Protein AF-A0AAD9NI39-F1 (afdb_monomer)

Solvent-accessible surface area (backbone atoms only — not comparable to full-atom values): 11173 Å² total; per-residue (Å²): 107,59,65,62,53,45,34,46,47,38,61,72,35,70,64,54,29,50,62,47,71,71,41,84,92,53,63,82,59,42,68,64,48,97,88,42,86,58,26,54,48,48,22,37,53,35,49,63,72,30,44,66,58,53,54,50,51,43,65,80,36,50,95,79,44,58,66,70,49,56,58,39,64,70,53,47,67,62,44,51,54,51,38,59,42,42,48,60,54,45,52,44,48,59,50,47,70,35,97,81,46,46,72,71,56,35,53,49,45,54,58,54,56,71,70,34,72,74,48,65,83,38,70,65,53,70,68,70,70,53,73,82,76,78,69,71,81,68,52,74,69,57,48,50,54,50,50,56,51,45,41,75,74,38,64,73,51,49,59,58,50,53,55,47,53,55,68,73,41,100,59,65,75,77,82,75,51,88,76,83,77,69,83,72,88,78,131

Structure (mmCIF, N/CA/C/O backbone):
data_AF-A0AAD9NI39-F1
#
_entry.id   AF-A0AAD9NI39-F1
#
loop_
_atom_site.group_PDB
_atom_site.id
_atom_site.type_symbol
_atom_site.label_atom_id
_atom_site.label_alt_id
_atom_site.label_comp_id
_atom_site.label_asym_id
_atom_site.label_entity_id
_atom_site.label_seq_id
_atom_site.pdbx_PDB_ins_code
_atom_site.Cartn_x
_atom_site.Cartn_y
_atom_site.Cartn_z
_atom_site.occupancy
_atom_site.B_iso_or_equiv
_atom_site.auth_seq_id
_atom_site.auth_comp_id
_atom_site.auth_asym_id
_atom_site.auth_atom_id
_atom_site.pdbx_PDB_model_num
ATOM 1 N N . MET A 1 1 ? 0.300 11.009 8.164 1.00 62.12 1 MET A N 1
ATOM 2 C CA . MET A 1 1 ? -0.457 10.405 7.037 1.00 62.12 1 MET A CA 1
ATOM 3 C C . MET A 1 1 ? -1.624 9.668 7.662 1.00 62.12 1 MET A C 1
ATOM 5 O O . MET A 1 1 ? -1.394 8.836 8.531 1.00 62.12 1 MET A O 1
ATOM 9 N N . HIS A 1 2 ? -2.864 9.984 7.280 1.00 86.38 2 HIS A N 1
ATOM 10 C CA . HIS A 1 2 ? -4.053 9.514 8.007 1.00 86.38 2 HIS A CA 1
ATOM 11 C C . HIS A 1 2 ? -4.091 7.989 8.184 1.00 86.38 2 HIS A C 1
ATOM 13 O O . HIS A 1 2 ? -4.276 7.507 9.299 1.00 86.38 2 HIS A O 1
ATOM 19 N N . VAL A 1 3 ? -3.782 7.232 7.127 1.00 91.31 3 VAL A N 1
ATOM 20 C CA . VAL A 1 3 ? -3.754 5.761 7.175 1.00 91.31 3 VAL A CA 1
ATOM 21 C C . VAL A 1 3 ? -2.730 5.220 8.178 1.00 91.31 3 VAL A C 1
ATOM 23 O O . VAL A 1 3 ? -3.068 4.334 8.960 1.00 91.31 3 VAL A O 1
ATOM 26 N N . THR A 1 4 ? -1.499 5.749 8.218 1.00 92.38 4 THR A N 1
ATOM 27 C CA . THR A 1 4 ? -0.477 5.252 9.162 1.00 92.38 4 THR A CA 1
ATOM 28 C C . THR A 1 4 ? -0.877 5.478 10.615 1.00 92.38 4 THR A C 1
ATOM 30 O O . THR A 1 4 ? -0.542 4.673 11.477 1.00 92.38 4 THR A O 1
ATOM 33 N N . GLU A 1 5 ? -1.591 6.566 10.893 1.00 93.44 5 GLU A N 1
ATOM 34 C CA . GLU A 1 5 ? -2.031 6.905 12.247 1.00 93.44 5 GLU A CA 1
ATOM 35 C C . GLU A 1 5 ? -3.159 5.978 12.706 1.00 93.44 5 GLU A C 1
ATOM 37 O O . GLU A 1 5 ? -3.089 5.455 13.816 1.00 93.44 5 GLU A O 1
ATOM 42 N N . VAL A 1 6 ? -4.123 5.681 11.824 1.00 94.19 6 VAL A N 1
ATOM 43 C CA . VAL A 1 6 ? -5.158 4.666 12.084 1.00 94.19 6 VAL A CA 1
ATOM 44 C C . VAL A 1 6 ? -4.515 3.306 12.333 1.00 94.19 6 VAL A C 1
ATOM 46 O O . VAL A 1 6 ? -4.760 2.688 13.365 1.00 94.19 6 VAL A O 1
ATOM 49 N N . GLN A 1 7 ? -3.638 2.855 11.433 1.00 94.56 7 GLN A N 1
ATOM 50 C CA . GLN A 1 7 ? -2.937 1.579 11.595 1.00 94.56 7 GLN A CA 1
ATOM 51 C C . GLN A 1 7 ? -2.217 1.526 12.953 1.00 94.56 7 GLN A C 1
ATOM 53 O O . GLN A 1 7 ? -2.290 0.513 13.648 1.00 94.56 7 GLN A O 1
ATOM 58 N N . LYS A 1 8 ? -1.592 2.639 13.377 1.00 94.31 8 LYS A N 1
ATOM 59 C CA . LYS A 1 8 ? -0.811 2.741 14.625 1.00 94.31 8 LYS A CA 1
ATOM 60 C C . LYS A 1 8 ? -1.709 2.628 15.833 1.00 94.31 8 LYS A C 1
ATOM 62 O O . LYS A 1 8 ? -1.357 1.941 16.790 1.00 94.31 8 LYS A O 1
ATOM 67 N N . HIS A 1 9 ? -2.871 3.260 15.762 1.00 94.38 9 HIS A N 1
ATOM 68 C CA . HIS A 1 9 ? -3.881 3.169 16.794 1.00 94.38 9 HIS A CA 1
ATOM 69 C C . HIS A 1 9 ? -4.316 1.713 17.010 1.00 94.38 9 HIS A C 1
ATOM 71 O O . HIS A 1 9 ? -4.136 1.188 18.108 1.00 94.38 9 HIS A O 1
ATOM 77 N N . PHE A 1 10 ? -4.743 1.031 15.944 1.00 94.50 10 PHE A N 1
ATOM 78 C CA . PHE A 1 10 ? -5.217 -0.355 16.007 1.00 94.50 10 PHE A CA 1
ATOM 79 C C . PHE A 1 10 ? -4.126 -1.393 16.292 1.00 94.50 10 PHE A C 1
ATOM 81 O O . PHE A 1 10 ? -4.431 -2.470 16.790 1.00 94.50 10 PHE A O 1
ATOM 88 N N . CYS A 1 11 ? -2.851 -1.106 16.014 1.00 93.00 11 CYS A N 1
ATOM 89 C CA . CYS A 1 11 ? -1.777 -2.039 16.356 1.00 93.00 11 CYS A CA 1
ATOM 90 C C . CYS A 1 11 ? -1.268 -1.868 17.791 1.00 93.00 11 CYS A C 1
ATOM 92 O O . CYS A 1 11 ? -0.989 -2.869 18.449 1.00 93.00 11 CYS A O 1
ATOM 94 N N . ASN A 1 12 ? -1.107 -0.628 18.263 1.00 93.38 12 ASN A N 1
ATOM 95 C CA . ASN A 1 12 ? -0.343 -0.349 19.483 1.00 93.38 12 ASN A CA 1
ATOM 96 C C . ASN A 1 12 ? -1.210 -0.158 20.733 1.00 93.38 12 ASN A C 1
ATOM 98 O O . ASN A 1 12 ? -0.667 -0.170 21.833 1.00 93.38 12 ASN A O 1
ATOM 102 N N . HIS A 1 13 ? -2.525 0.026 20.590 1.00 93.00 13 HIS A N 1
ATOM 103 C CA . HIS A 1 13 ? -3.422 0.197 21.733 1.00 93.00 13 HIS A CA 1
ATOM 104 C C . HIS A 1 13 ? -4.131 -1.115 22.049 1.00 93.00 13 HIS A C 1
ATOM 106 O O . HIS A 1 13 ? -4.745 -1.713 21.168 1.00 93.00 13 HIS A O 1
ATOM 112 N N . HIS A 1 14 ? -4.074 -1.537 23.315 1.00 92.38 14 HIS A N 1
ATOM 113 C CA . HIS A 1 14 ? -4.606 -2.828 23.759 1.00 92.38 14 HIS A CA 1
ATOM 114 C C . HIS A 1 14 ? -6.078 -3.038 23.387 1.00 92.38 14 HIS A C 1
ATOM 116 O O . HIS A 1 14 ? -6.413 -4.089 22.852 1.00 92.38 14 HIS A O 1
ATOM 122 N N . LYS A 1 15 ? -6.929 -2.032 23.623 1.00 94.50 15 LYS A N 1
ATOM 123 C CA . LYS A 1 15 ? -8.369 -2.097 23.338 1.00 94.50 15 LYS A CA 1
ATOM 124 C C . LYS A 1 15 ? -8.663 -2.192 21.824 1.00 94.50 15 LYS A C 1
ATOM 126 O O . LYS A 1 15 ? -9.123 -3.251 21.407 1.00 94.50 15 LYS A O 1
ATOM 131 N N . PRO A 1 16 ? -8.297 -1.203 20.976 1.00 94.56 16 PRO A N 1
ATOM 132 C CA . PRO A 1 16 ? -8.446 -1.292 19.518 1.00 94.56 16 PRO A CA 1
ATOM 133 C C . PRO A 1 16 ? -7.862 -2.553 18.880 1.00 94.56 16 PRO A C 1
ATOM 135 O O . PRO A 1 16 ? -8.459 -3.113 17.962 1.00 94.56 16 PRO A O 1
ATOM 138 N N . ASN A 1 17 ? -6.698 -3.004 19.354 1.00 95.56 17 ASN A N 1
ATOM 139 C CA . ASN A 1 17 ? -6.080 -4.235 18.873 1.00 95.56 17 ASN A CA 1
ATOM 140 C C . ASN A 1 17 ? -6.942 -5.459 19.217 1.00 95.56 17 ASN A C 1
ATOM 142 O O . ASN A 1 17 ? -7.219 -6.270 18.334 1.00 95.56 17 ASN A O 1
ATOM 146 N N . GLY A 1 18 ? -7.411 -5.543 20.467 1.00 95.38 18 GLY A N 1
ATOM 147 C CA . GLY A 1 18 ? -8.324 -6.584 20.937 1.00 95.38 18 GLY A CA 1
ATOM 148 C C . GLY A 1 18 ? -9.601 -6.646 20.101 1.00 95.38 18 GLY A C 1
ATOM 149 O O . GLY A 1 18 ? -9.860 -7.670 19.474 1.00 95.38 18 GLY A O 1
ATOM 150 N N . TRP A 1 19 ? -10.318 -5.527 19.976 1.00 96.19 19 TRP A N 1
ATOM 151 C CA . TRP A 1 19 ? -11.562 -5.441 19.197 1.00 96.19 19 TRP A CA 1
ATOM 152 C C . TRP A 1 19 ? -11.380 -5.871 17.736 1.00 96.19 19 TRP A C 1
ATOM 154 O O . TRP A 1 19 ? -12.198 -6.593 17.166 1.00 96.19 19 TRP A O 1
ATOM 164 N N . LEU A 1 20 ? -10.265 -5.479 17.112 1.00 96.06 20 LEU A N 1
ATOM 165 C CA . LEU A 1 20 ? -9.962 -5.893 15.745 1.00 96.06 20 LEU A CA 1
ATOM 166 C C . LEU A 1 20 ? -9.629 -7.385 15.648 1.00 96.06 20 LEU A C 1
ATOM 168 O O . LEU A 1 20 ? -9.997 -8.025 14.663 1.00 96.06 20 LEU A O 1
ATOM 172 N N . SER A 1 21 ? -8.939 -7.946 16.640 1.00 94.31 21 SER A N 1
ATOM 173 C CA . SER A 1 21 ? -8.587 -9.371 16.665 1.00 94.31 21 SER A CA 1
ATOM 174 C C . SER A 1 21 ? -9.803 -10.291 16.818 1.00 94.31 21 SER A C 1
ATOM 176 O O . SER A 1 21 ? -9.766 -11.432 16.363 1.00 94.31 21 SER A O 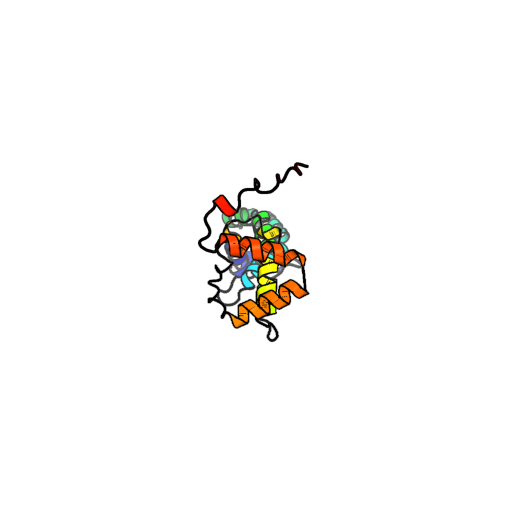1
ATOM 178 N N . GLU A 1 22 ? -10.893 -9.780 17.395 1.00 95.00 22 GLU A N 1
ATOM 179 C CA . GLU A 1 22 ? -12.173 -10.483 17.531 1.00 95.00 22 GLU A CA 1
ATOM 180 C C . GLU A 1 22 ? -12.983 -10.494 16.222 1.00 95.00 22 GLU A C 1
ATOM 182 O O . GLU A 1 22 ? -13.805 -11.386 15.991 1.00 95.00 22 GLU A O 1
ATOM 187 N N . CYS A 1 23 ? -12.724 -9.543 15.318 1.00 93.06 23 CYS A N 1
ATOM 188 C CA . CYS A 1 23 ? -13.355 -9.501 14.005 1.00 93.06 23 CYS A CA 1
ATOM 189 C C . CYS A 1 23 ? -12.844 -10.642 13.110 1.00 93.06 23 CYS A C 1
ATOM 191 O O . CYS A 1 23 ? -11.665 -10.701 12.753 1.00 93.06 23 CYS A O 1
ATOM 193 N N . LYS A 1 24 ? -13.748 -11.524 12.668 1.00 90.88 24 LYS A N 1
ATOM 194 C CA . LYS A 1 24 ? -13.421 -12.573 11.688 1.00 90.88 24 LYS A CA 1
ATOM 195 C C . LYS A 1 24 ? -12.919 -11.951 10.384 1.00 90.88 24 LYS A C 1
ATOM 197 O O . LYS A 1 24 ? -13.471 -10.960 9.923 1.00 90.88 24 LYS A O 1
ATOM 202 N N . GLU A 1 25 ? -11.899 -12.571 9.790 1.00 92.56 25 GLU A N 1
ATOM 203 C CA . GLU A 1 25 ? -11.241 -12.147 8.538 1.00 92.56 25 GLU A CA 1
ATOM 204 C C . GLU A 1 25 ? -10.441 -10.835 8.601 1.00 92.56 25 GLU A C 1
ATOM 206 O O . GLU A 1 25 ? -9.824 -10.448 7.595 1.00 92.56 25 GLU A O 1
ATOM 211 N N . SER A 1 26 ? -10.366 -10.198 9.776 1.00 93.94 26 SER A N 1
ATOM 212 C CA . SER A 1 26 ? -9.486 -9.055 9.979 1.00 93.94 26 SER A CA 1
ATOM 213 C C . SER A 1 26 ? -8.026 -9.460 9.767 1.00 93.94 26 SER A C 1
ATOM 215 O O . SER A 1 26 ? -7.613 -10.611 9.947 1.00 93.94 26 SER A O 1
ATOM 217 N N . VAL A 1 27 ? -7.218 -8.502 9.324 1.00 95.31 27 VAL A N 1
ATOM 218 C CA . VAL A 1 27 ? -5.774 -8.688 9.178 1.00 95.31 27 VAL A CA 1
ATOM 219 C C . VAL A 1 27 ? -5.031 -7.792 10.141 1.00 95.31 27 VAL A C 1
ATOM 221 O O . VAL A 1 27 ? -5.444 -6.669 10.414 1.00 95.31 27 VAL A O 1
ATOM 224 N N . LYS A 1 28 ? -3.882 -8.260 10.630 1.00 93.81 28 LYS A N 1
ATOM 225 C CA . LYS A 1 28 ? -3.040 -7.437 11.494 1.00 93.81 28 LYS A CA 1
ATOM 226 C C . LYS A 1 28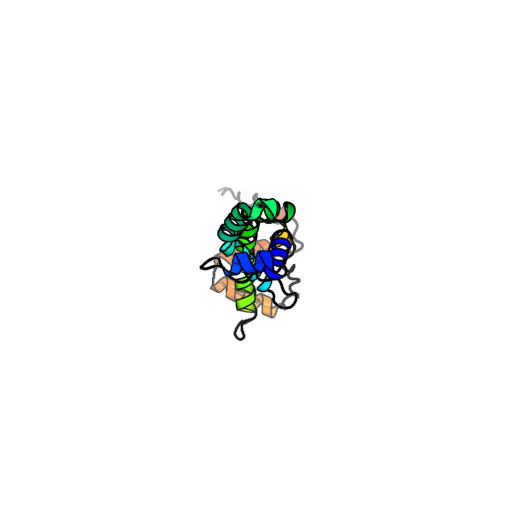 ? -2.601 -6.166 10.745 1.00 93.81 28 LYS A C 1
ATOM 228 O O . LYS A 1 28 ? -1.963 -6.309 9.693 1.00 93.81 28 LYS A O 1
ATOM 233 N N . PRO A 1 29 ? -2.877 -4.966 11.293 1.00 95.25 29 PRO A N 1
ATOM 234 C CA . PRO A 1 29 ? -2.410 -3.697 10.751 1.00 95.25 29 PRO A CA 1
ATOM 235 C C . PRO A 1 29 ? -0.908 -3.713 10.431 1.00 95.25 29 PRO A C 1
ATOM 237 O O . PRO A 1 29 ? -0.113 -4.248 11.208 1.00 95.25 29 PRO A O 1
ATOM 240 N N . GLN A 1 30 ? -0.517 -3.154 9.285 1.00 93.75 30 GLN A N 1
ATOM 241 C CA . GLN A 1 30 ? 0.875 -3.089 8.834 1.00 93.75 30 GLN A CA 1
ATOM 242 C C . GLN A 1 30 ? 1.356 -1.646 8.744 1.00 93.75 30 GLN A C 1
ATOM 244 O O . GLN A 1 30 ? 0.622 -0.752 8.329 1.00 93.75 30 GLN A O 1
ATOM 249 N N . PHE A 1 31 ? 2.631 -1.442 9.070 1.00 87.31 31 PHE A N 1
ATOM 250 C CA . PHE A 1 31 ? 3.290 -0.147 8.958 1.00 87.31 31 PHE A CA 1
ATOM 251 C C . PHE A 1 31 ? 4.270 -0.125 7.807 1.00 87.31 31 PHE A C 1
ATOM 253 O O . PHE A 1 31 ? 4.911 -1.142 7.515 1.00 87.31 31 PHE A O 1
ATOM 260 N N . PRO A 1 32 ? 4.442 1.044 7.182 1.00 88.56 32 PRO A N 1
ATOM 261 C CA . PRO A 1 32 ? 5.568 1.221 6.304 1.00 88.56 32 PRO A CA 1
ATOM 262 C C . PRO A 1 32 ? 6.887 1.091 7.073 1.00 88.56 32 PRO A C 1
ATOM 264 O O . PRO A 1 32 ? 7.006 1.518 8.219 1.00 88.56 32 PRO A O 1
ATOM 267 N N . ASN A 1 33 ? 7.868 0.489 6.412 1.00 85.69 33 ASN A N 1
ATOM 268 C CA . ASN A 1 33 ? 9.246 0.364 6.844 1.00 85.69 33 ASN A CA 1
ATOM 269 C C . ASN A 1 33 ? 10.122 1.026 5.777 1.00 85.69 33 ASN A C 1
ATOM 271 O O . ASN A 1 33 ? 9.990 0.721 4.592 1.00 85.69 33 ASN A O 1
ATOM 275 N N . ASP A 1 34 ? 11.042 1.883 6.206 1.00 80.12 34 ASP A N 1
ATOM 276 C CA . ASP A 1 34 ? 11.908 2.671 5.323 1.00 80.12 34 ASP A CA 1
ATOM 277 C C . ASP A 1 34 ? 12.773 1.811 4.391 1.00 80.12 34 ASP A C 1
ATOM 279 O O . ASP A 1 34 ? 13.107 2.218 3.282 1.00 80.12 34 ASP A O 1
ATOM 283 N N . THR A 1 35 ? 13.109 0.589 4.807 1.00 78.31 35 THR A N 1
ATOM 284 C CA . THR A 1 35 ? 13.995 -0.310 4.049 1.00 78.31 35 THR A CA 1
ATOM 285 C C . THR A 1 35 ? 13.274 -1.157 3.001 1.00 78.31 35 THR A C 1
ATOM 287 O O . THR A 1 35 ? 13.916 -1.727 2.118 1.00 78.31 35 THR A O 1
ATOM 290 N N . ARG A 1 36 ? 11.941 -1.267 3.069 1.00 82.31 36 ARG A N 1
ATOM 291 C CA . ARG A 1 36 ? 11.165 -2.191 2.232 1.00 82.31 36 ARG A CA 1
ATOM 292 C C . ARG A 1 36 ? 10.144 -1.431 1.403 1.00 82.31 36 ARG A C 1
ATOM 294 O O . ARG A 1 36 ? 9.030 -1.206 1.848 1.00 82.31 36 ARG A O 1
ATOM 301 N N . TRP A 1 37 ? 10.464 -1.147 0.146 1.00 81.12 37 TRP A N 1
ATOM 302 C CA . TRP A 1 37 ? 9.624 -0.326 -0.740 1.00 81.12 37 TRP A CA 1
ATOM 303 C C . TRP A 1 37 ? 8.146 -0.775 -0.836 1.00 81.12 37 TRP A C 1
ATOM 305 O O . TRP A 1 37 ? 7.252 0.059 -0.968 1.00 81.12 37 TRP A O 1
ATOM 315 N N . LYS A 1 38 ? 7.850 -2.079 -0.708 1.00 86.94 38 LYS A N 1
ATOM 316 C CA . LYS A 1 38 ? 6.477 -2.620 -0.780 1.00 86.94 38 LYS A CA 1
ATOM 317 C C . LYS A 1 38 ? 5.643 -2.375 0.481 1.00 86.94 38 LYS A C 1
ATOM 319 O O . LYS A 1 38 ? 4.425 -2.502 0.438 1.00 86.94 38 LYS A O 1
ATOM 324 N N . SER A 1 39 ? 6.266 -2.006 1.601 1.00 91.12 39 SER A N 1
ATOM 325 C CA . SER A 1 39 ? 5.571 -1.861 2.885 1.00 91.12 39 SER A CA 1
ATOM 326 C C . SER A 1 39 ? 4.513 -0.759 2.878 1.00 91.12 39 SER A C 1
ATOM 328 O O . SER A 1 39 ? 3.528 -0.866 3.601 1.00 91.12 39 SER A O 1
ATOM 330 N N . GLN A 1 40 ? 4.697 0.286 2.062 1.00 91.44 40 GLN A N 1
ATOM 331 C CA . GLN A 1 40 ? 3.701 1.349 1.894 1.00 91.44 40 GLN A CA 1
ATOM 332 C C . GLN A 1 40 ? 2.409 0.796 1.286 1.00 91.44 40 GLN A C 1
ATOM 334 O O . GLN A 1 40 ? 1.319 1.043 1.798 1.00 91.44 40 GLN A O 1
ATOM 339 N N . LEU A 1 41 ? 2.537 -0.025 0.239 1.00 92.88 41 LEU A N 1
ATOM 340 C CA . LEU A 1 41 ? 1.397 -0.686 -0.385 1.00 92.88 41 LEU A CA 1
ATOM 341 C C . LEU A 1 41 ? 0.750 -1.693 0.574 1.00 92.88 41 LEU A C 1
ATOM 343 O O . LEU A 1 41 ? -0.465 -1.687 0.721 1.00 92.88 41 LEU A O 1
ATOM 347 N N . THR A 1 42 ? 1.545 -2.483 1.301 1.00 94.12 42 THR A N 1
ATOM 348 C CA . THR A 1 42 ? 1.021 -3.409 2.317 1.00 94.12 42 THR A CA 1
ATOM 349 C C . THR A 1 42 ? 0.231 -2.682 3.418 1.00 94.12 42 THR A C 1
ATOM 351 O O . THR A 1 42 ? -0.836 -3.144 3.821 1.00 94.12 42 THR A O 1
ATOM 354 N N . CYS A 1 43 ? 0.719 -1.534 3.900 1.00 94.88 43 CYS A N 1
ATOM 355 C CA . CYS A 1 43 ? 0.014 -0.687 4.870 1.00 94.88 43 CYS A CA 1
ATOM 356 C C . CYS A 1 43 ? -1.368 -0.265 4.340 1.00 94.88 43 CYS A C 1
ATOM 358 O O . CYS A 1 43 ? -2.380 -0.447 5.017 1.00 94.88 43 CYS A O 1
ATOM 360 N N . LEU A 1 44 ? -1.431 0.213 3.093 1.00 95.00 44 LEU A N 1
ATOM 361 C CA . LEU A 1 44 ? -2.691 0.601 2.457 1.00 95.00 44 LEU A CA 1
ATOM 362 C C . LEU A 1 44 ? -3.623 -0.591 2.225 1.00 95.00 44 LEU A C 1
ATOM 364 O O . LEU A 1 44 ? -4.804 -0.499 2.542 1.00 95.00 44 LEU A O 1
ATOM 368 N N . ASP A 1 45 ? -3.117 -1.717 1.721 1.00 95.25 45 ASP A N 1
ATOM 369 C CA . ASP A 1 45 ? -3.938 -2.901 1.449 1.00 95.25 45 ASP A CA 1
ATOM 370 C C . ASP A 1 45 ? -4.554 -3.464 2.742 1.00 95.25 45 ASP A C 1
ATOM 372 O O . ASP A 1 45 ? -5.737 -3.808 2.764 1.00 95.25 45 ASP A O 1
ATOM 376 N N . THR A 1 46 ? -3.800 -3.500 3.848 1.00 96.00 46 THR A N 1
ATOM 377 C CA . THR A 1 46 ? -4.353 -3.916 5.151 1.00 96.00 46 THR A CA 1
ATOM 378 C C . THR A 1 46 ? -5.350 -2.910 5.720 1.00 96.00 46 THR A C 1
ATOM 380 O O . THR A 1 46 ? -6.356 -3.316 6.298 1.00 96.00 46 THR A O 1
ATOM 383 N N . PHE A 1 47 ? -5.143 -1.605 5.514 1.00 96.00 47 PHE A N 1
ATOM 384 C CA . PHE A 1 47 ? -6.138 -0.582 5.849 1.00 96.00 47 PHE A CA 1
ATOM 385 C C . PHE A 1 47 ? -7.437 -0.768 5.069 1.00 96.00 47 PHE A C 1
ATOM 387 O O . PHE A 1 47 ? -8.512 -0.781 5.664 1.00 96.00 47 PHE A O 1
ATOM 394 N N . ILE A 1 48 ? -7.333 -0.956 3.753 1.00 95.56 48 ILE A N 1
ATOM 395 C CA . ILE A 1 48 ? -8.485 -1.140 2.872 1.00 95.56 48 ILE A CA 1
ATOM 396 C C . ILE A 1 48 ? -9.256 -2.398 3.271 1.00 95.56 48 ILE A C 1
ATOM 398 O O . ILE A 1 48 ? -10.479 -2.350 3.387 1.00 95.56 48 ILE A O 1
ATOM 402 N N . LYS A 1 49 ? -8.545 -3.501 3.534 1.00 95.88 49 LYS A N 1
ATOM 403 C CA . LYS A 1 49 ? -9.152 -4.768 3.950 1.00 95.88 49 LYS A CA 1
ATOM 404 C C . LYS A 1 49 ? -9.888 -4.652 5.288 1.00 95.88 49 LYS A C 1
ATOM 406 O O . LYS A 1 49 ? -10.990 -5.169 5.416 1.00 95.88 49 LYS A O 1
ATOM 411 N N . ASN A 1 50 ? -9.319 -3.936 6.256 1.00 96.50 50 ASN A N 1
ATOM 412 C CA . ASN A 1 50 ? -9.921 -3.781 7.582 1.00 96.50 50 ASN A CA 1
ATOM 413 C C . ASN A 1 50 ? -10.998 -2.692 7.672 1.00 96.50 50 ASN A C 1
ATOM 415 O O . ASN A 1 50 ? -11.616 -2.557 8.726 1.00 96.50 50 ASN A O 1
ATOM 419 N N . ARG A 1 51 ? -11.248 -1.909 6.613 1.00 94.31 51 ARG A N 1
ATOM 420 C CA . ARG A 1 51 ? -12.126 -0.727 6.667 1.00 94.31 51 ARG A CA 1
ATOM 421 C C . ARG A 1 51 ? -13.496 -1.014 7.276 1.00 94.31 51 ARG A C 1
ATOM 423 O O . ARG A 1 51 ? -13.973 -0.229 8.089 1.00 94.31 51 ARG A O 1
ATOM 430 N N . THR A 1 52 ? -14.141 -2.110 6.887 1.00 94.75 52 THR A N 1
ATOM 431 C CA . THR A 1 52 ? -15.472 -2.455 7.410 1.00 94.75 52 THR A CA 1
ATOM 432 C C . THR A 1 52 ? -15.417 -2.765 8.904 1.00 94.75 52 THR A C 1
ATOM 434 O O . THR A 1 52 ? -16.251 -2.262 9.647 1.00 94.75 52 THR A O 1
ATOM 437 N N . HIS A 1 53 ? -14.395 -3.494 9.358 1.00 96.50 53 HIS A N 1
ATOM 438 C CA . HIS A 1 53 ? -14.190 -3.777 10.779 1.00 96.50 53 HIS A CA 1
ATOM 439 C C . HIS A 1 53 ? -13.906 -2.505 11.574 1.00 96.50 53 HIS A C 1
ATOM 441 O O . HIS A 1 53 ? -14.496 -2.305 12.626 1.00 96.50 53 HIS A O 1
ATOM 447 N N . TYR A 1 54 ? -13.077 -1.600 11.048 1.00 95.75 54 TYR A N 1
ATOM 448 C CA . TYR A 1 54 ? -12.828 -0.313 11.694 1.00 95.75 54 TYR A CA 1
ATOM 449 C C . TYR A 1 54 ? -14.115 0.490 11.896 1.00 95.75 54 TYR A C 1
ATOM 451 O O . TYR A 1 54 ? -14.299 1.056 12.964 1.00 95.75 54 TYR A O 1
ATOM 459 N N . MET A 1 55 ? -15.016 0.510 10.911 1.00 94.56 55 MET A N 1
ATOM 460 C CA . MET A 1 55 ? -16.296 1.215 11.046 1.00 94.56 55 MET A CA 1
ATOM 461 C C . MET A 1 55 ? -17.217 0.582 12.088 1.00 94.56 55 MET A C 1
ATOM 463 O O . MET A 1 55 ? -17.829 1.316 12.854 1.00 94.56 55 MET A O 1
ATOM 467 N N . ILE A 1 56 ? -17.283 -0.752 12.138 1.00 95.00 56 ILE A N 1
ATOM 468 C CA . ILE A 1 56 ? -18.062 -1.476 13.154 1.00 95.00 56 ILE A CA 1
ATOM 469 C C . ILE A 1 56 ? -17.516 -1.166 14.550 1.00 95.00 56 ILE A C 1
ATOM 471 O O . ILE A 1 56 ? -18.266 -0.758 15.421 1.00 95.00 56 ILE A O 1
ATOM 475 N N . ILE A 1 57 ? -16.196 -1.245 14.739 1.00 95.38 57 ILE A N 1
ATOM 476 C CA . ILE A 1 57 ? -15.556 -0.966 16.033 1.00 95.38 57 ILE A CA 1
ATOM 477 C C . ILE A 1 57 ? -15.787 0.486 16.472 1.00 95.38 57 ILE A C 1
ATOM 479 O O . ILE A 1 57 ? -16.023 0.739 17.648 1.00 95.38 57 ILE A O 1
ATOM 483 N N . VAL A 1 58 ? -15.719 1.449 15.546 1.00 94.69 58 VAL A N 1
ATOM 484 C CA . VAL A 1 58 ? -16.029 2.858 15.846 1.00 94.69 58 VAL A CA 1
ATOM 485 C C . VAL A 1 58 ? -17.480 3.019 16.300 1.00 94.69 58 VAL A C 1
ATOM 487 O O . VAL A 1 58 ? -17.735 3.826 17.184 1.00 94.69 58 VAL A O 1
ATOM 490 N N . GLN A 1 59 ? -18.410 2.268 15.710 1.00 94.00 59 GLN A N 1
ATOM 491 C CA . GLN A 1 59 ? -19.827 2.314 16.062 1.00 94.00 59 GLN A CA 1
ATOM 492 C C . GLN A 1 59 ? -20.116 1.629 17.407 1.00 94.00 59 GLN A C 1
ATOM 494 O O . GLN A 1 59 ? -20.842 2.183 18.225 1.00 94.00 59 GLN A O 1
ATOM 499 N N . ASP A 1 60 ? -19.538 0.453 17.651 1.00 95.25 60 ASP A N 1
ATOM 500 C CA . ASP A 1 60 ? -19.784 -0.344 18.860 1.00 95.25 60 ASP A CA 1
ATOM 501 C C . ASP A 1 60 ? -19.096 0.241 20.107 1.00 95.25 60 ASP A C 1
ATOM 503 O O . ASP A 1 60 ? -19.522 -0.009 21.234 1.00 95.25 60 ASP A O 1
ATOM 507 N N . HIS A 1 61 ? -18.035 1.031 19.912 1.00 93.69 61 HIS A N 1
ATOM 508 C CA . HIS A 1 61 ? -17.223 1.620 20.979 1.00 93.69 61 HIS A CA 1
ATOM 509 C C . HIS A 1 61 ? -17.084 3.144 20.843 1.00 93.69 61 HIS A C 1
ATOM 511 O O . HIS A 1 61 ? -16.022 3.690 21.148 1.00 93.69 61 HIS A O 1
ATOM 517 N N . GLU A 1 62 ? -18.131 3.835 20.379 1.00 90.75 62 GLU A N 1
ATOM 518 C CA . GLU A 1 62 ? -18.112 5.280 20.090 1.00 90.75 62 GLU A CA 1
ATOM 519 C C . GLU A 1 62 ? -17.585 6.122 21.269 1.00 90.75 62 GLU A C 1
ATOM 521 O O . GLU A 1 62 ? -16.739 6.992 21.067 1.00 90.75 62 GLU A O 1
ATOM 526 N N . ASP A 1 63 ? -17.995 5.798 22.501 1.00 90.50 63 ASP A N 1
ATOM 527 C CA . ASP A 1 63 ? -17.596 6.515 23.724 1.00 90.50 63 ASP A CA 1
ATOM 528 C C . ASP A 1 63 ? -16.110 6.345 24.093 1.00 90.50 63 ASP A C 1
ATOM 530 O O . ASP A 1 63 ? -15.519 7.195 24.762 1.00 90.50 63 ASP A O 1
ATOM 534 N N . GLU A 1 64 ? -15.492 5.232 23.687 1.00 91.94 64 GLU A N 1
ATOM 535 C CA . GLU A 1 64 ? -14.092 4.908 23.994 1.00 91.94 64 GLU A CA 1
ATOM 536 C C . GLU A 1 64 ? -13.141 5.201 22.825 1.00 91.94 64 GLU A C 1
ATOM 538 O O . GLU A 1 64 ? -11.915 5.183 22.992 1.00 91.94 64 GLU A O 1
ATOM 543 N N . MET A 1 65 ? -13.690 5.440 21.635 1.00 91.56 65 MET A N 1
ATOM 544 C CA . MET A 1 65 ? -12.938 5.637 20.406 1.00 91.56 65 MET A CA 1
ATOM 545 C C . MET A 1 65 ? -12.409 7.070 20.286 1.00 91.56 65 MET A C 1
ATOM 547 O O . MET A 1 65 ? -13.098 8.053 20.548 1.00 91.56 65 MET A O 1
ATOM 551 N N . ASP A 1 66 ? -11.177 7.215 19.796 1.00 92.62 66 ASP A N 1
ATOM 552 C CA . ASP A 1 66 ? -10.624 8.532 19.480 1.00 92.62 66 ASP A CA 1
ATOM 553 C C . ASP A 1 66 ? -11.349 9.127 18.257 1.00 92.62 66 ASP A C 1
ATOM 555 O O . ASP A 1 66 ? -11.203 8.647 17.127 1.00 92.62 66 ASP A O 1
ATOM 559 N N . ALA A 1 67 ? -12.096 10.216 18.469 1.00 91.94 67 ALA A N 1
ATOM 560 C CA . ALA A 1 67 ? -12.854 10.917 17.430 1.00 91.94 67 ALA A CA 1
ATOM 561 C C . 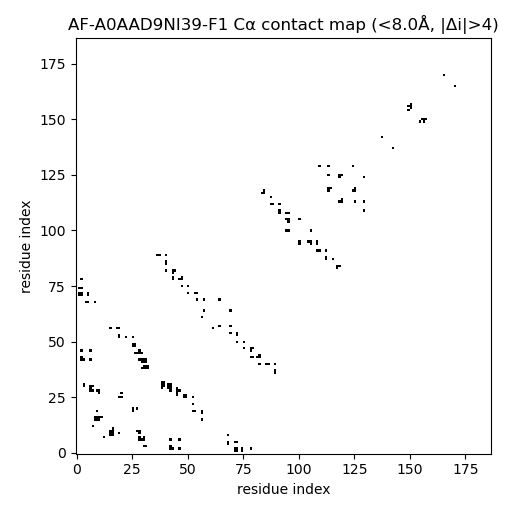ALA A 1 67 ? -11.991 11.358 16.228 1.00 91.94 67 ALA A C 1
ATOM 563 O O . ALA A 1 67 ? -12.455 11.389 15.084 1.00 91.94 67 ALA A O 1
ATOM 564 N N . ASN A 1 68 ? -10.712 11.673 16.450 1.00 93.69 68 ASN A N 1
ATOM 565 C CA . ASN A 1 68 ? -9.776 12.016 15.383 1.00 93.69 68 ASN A CA 1
ATOM 566 C C . ASN A 1 68 ? -9.388 10.782 14.555 1.00 93.69 68 ASN A C 1
ATOM 568 O O . ASN A 1 68 ? -9.261 10.876 13.332 1.00 93.69 68 ASN A O 1
ATOM 572 N N . ILE A 1 69 ? -9.222 9.619 15.193 1.00 93.69 69 ILE A N 1
ATOM 573 C CA . ILE A 1 69 ? -8.998 8.346 14.492 1.00 93.69 69 ILE A CA 1
ATOM 574 C C . ILE A 1 69 ? -10.255 7.945 13.718 1.00 93.69 69 ILE A C 1
ATOM 576 O O . ILE A 1 69 ? -10.145 7.648 12.528 1.00 93.69 69 ILE A O 1
ATOM 580 N N . ALA A 1 70 ? -11.438 8.041 14.332 1.00 92.94 70 ALA A N 1
ATOM 581 C CA . ALA A 1 70 ? -12.730 7.799 13.686 1.00 92.94 70 ALA A CA 1
ATOM 582 C C . ALA A 1 70 ? -12.885 8.615 12.392 1.00 92.94 70 ALA A C 1
ATOM 584 O O . ALA A 1 70 ? -13.183 8.071 11.325 1.00 92.94 70 ALA A O 1
ATOM 585 N N . LYS A 1 71 ? -12.567 9.915 12.451 1.00 93.38 71 LYS A N 1
ATOM 586 C CA . LYS A 1 71 ? -12.574 10.803 11.283 1.00 93.38 71 LYS A CA 1
ATOM 587 C C . LYS A 1 71 ? -11.586 10.364 10.199 1.00 93.38 71 LYS A C 1
ATOM 589 O O . LYS A 1 71 ? -11.912 10.420 9.017 1.00 93.38 71 LYS A O 1
ATOM 594 N N . LYS A 1 72 ? -10.387 9.911 10.573 1.00 93.75 72 LYS A N 1
ATOM 595 C CA . LYS A 1 72 ? -9.346 9.473 9.624 1.00 93.75 72 LYS A CA 1
ATOM 596 C C . LYS A 1 72 ? -9.674 8.154 8.927 1.00 93.75 72 LYS A C 1
ATOM 598 O O . LYS A 1 72 ? -9.238 7.961 7.797 1.00 93.75 72 LYS A O 1
ATOM 603 N N . ILE A 1 73 ? -10.457 7.266 9.543 1.00 92.75 73 ILE A N 1
ATOM 604 C CA . ILE A 1 73 ? -10.903 6.016 8.896 1.00 92.75 73 ILE A CA 1
ATOM 605 C C . ILE A 1 73 ? -11.805 6.325 7.684 1.00 92.75 73 ILE A C 1
ATOM 607 O O . ILE A 1 73 ? -11.804 5.574 6.708 1.00 92.75 73 ILE A O 1
ATOM 611 N N . GLN A 1 74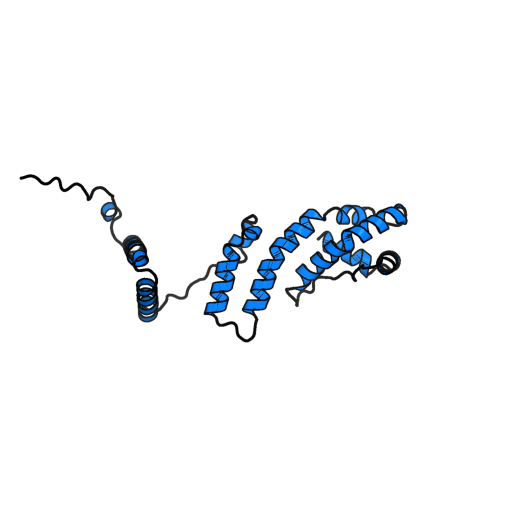 ? -12.520 7.458 7.694 1.00 90.06 74 GLN A N 1
ATOM 612 C CA . GLN A 1 74 ? -13.353 7.899 6.567 1.00 90.06 74 GLN A CA 1
ATOM 613 C C . GLN A 1 74 ? -12.539 8.255 5.311 1.00 90.06 74 GLN A C 1
ATOM 615 O O . GLN A 1 74 ? -13.102 8.322 4.219 1.00 90.06 74 GLN A O 1
ATOM 620 N N . ASP A 1 75 ? -11.216 8.419 5.425 1.00 87.56 75 ASP A N 1
ATOM 621 C CA . ASP A 1 75 ? -10.298 8.736 4.323 1.00 87.56 75 ASP A CA 1
ATOM 622 C C . ASP A 1 75 ? -10.004 7.525 3.405 1.00 87.56 75 ASP A C 1
ATOM 624 O O . ASP A 1 75 ? -8.877 7.244 2.990 1.00 87.56 75 ASP A O 1
ATOM 628 N N . PHE A 1 76 ? -11.040 6.738 3.117 1.00 90.38 76 PHE A N 1
ATOM 629 C CA . PHE A 1 76 ? -10.940 5.461 2.422 1.00 90.38 76 PHE A CA 1
ATOM 630 C C . PHE A 1 76 ? -10.672 5.621 0.928 1.00 90.38 76 PHE A C 1
ATOM 632 O O . PHE A 1 76 ? -9.853 4.892 0.367 1.00 90.38 76 PHE A O 1
ATOM 639 N N . LYS A 1 77 ? -11.333 6.586 0.281 1.00 90.31 77 LYS A N 1
ATOM 640 C CA . LYS A 1 77 ? -11.200 6.799 -1.163 1.00 90.31 77 LYS A CA 1
ATOM 641 C C . LYS A 1 77 ? -9.766 7.181 -1.539 1.00 90.31 77 LYS A C 1
ATOM 643 O O . LYS A 1 77 ? -9.188 6.557 -2.423 1.00 90.31 77 LYS A O 1
ATOM 648 N N . ASN A 1 78 ? -9.153 8.093 -0.786 1.00 90.00 78 ASN A N 1
ATOM 649 C CA . ASN A 1 78 ? -7.756 8.472 -0.997 1.00 90.00 78 ASN A CA 1
ATOM 650 C C . ASN A 1 78 ? -6.798 7.297 -0.748 1.00 90.00 78 ASN A C 1
ATOM 652 O O . ASN A 1 78 ? -5.835 7.126 -1.493 1.00 90.00 78 ASN A O 1
ATOM 656 N N . ALA A 1 79 ? -7.068 6.446 0.251 1.00 91.69 79 ALA A N 1
ATOM 657 C CA . ALA A 1 79 ? -6.278 5.236 0.476 1.00 91.69 79 ALA A CA 1
ATOM 658 C C . ALA A 1 79 ? -6.379 4.248 -0.703 1.00 91.69 79 ALA A C 1
ATOM 660 O O . ALA A 1 79 ? -5.363 3.692 -1.123 1.00 91.69 79 ALA A O 1
ATOM 661 N N . GLN A 1 80 ? -7.579 4.052 -1.262 1.00 92.94 80 GLN A N 1
ATOM 662 C CA . GLN A 1 80 ? -7.789 3.217 -2.448 1.00 92.94 80 GLN A CA 1
ATOM 663 C C . GLN A 1 80 ? -7.080 3.776 -3.681 1.00 92.94 80 GLN A C 1
ATOM 665 O O . GLN A 1 80 ? -6.417 3.017 -4.388 1.00 92.94 80 GLN A O 1
ATOM 670 N N . ASP A 1 81 ? -7.192 5.081 -3.918 1.00 90.69 81 ASP A N 1
ATOM 671 C CA . ASP A 1 81 ? -6.586 5.741 -5.074 1.00 90.69 81 ASP A CA 1
ATOM 672 C C . ASP A 1 81 ? -5.056 5.710 -4.979 1.00 90.69 81 ASP A C 1
ATOM 674 O O . ASP A 1 81 ? -4.376 5.386 -5.954 1.00 90.69 81 ASP A O 1
ATOM 678 N N . LEU A 1 82 ? -4.500 5.939 -3.785 1.00 90.50 82 LEU A N 1
ATOM 679 C CA . LEU A 1 82 ? -3.065 5.809 -3.549 1.00 90.50 82 LEU A CA 1
ATOM 680 C C . LEU A 1 82 ? -2.590 4.360 -3.720 1.00 90.50 82 LEU A C 1
ATOM 682 O O . LEU A 1 82 ? -1.559 4.123 -4.347 1.00 90.50 82 LEU A O 1
ATOM 686 N N . ALA A 1 83 ? -3.336 3.374 -3.213 1.00 92.56 83 ALA A N 1
ATOM 687 C CA . ALA A 1 83 ? -2.999 1.966 -3.416 1.00 92.56 83 ALA A CA 1
ATOM 688 C C . ALA A 1 83 ? -3.034 1.592 -4.905 1.00 92.56 83 ALA A C 1
ATOM 690 O O . ALA A 1 83 ? -2.142 0.897 -5.388 1.00 92.56 83 ALA A O 1
ATOM 691 N N . ALA A 1 84 ? -4.027 2.084 -5.652 1.00 91.75 84 ALA A N 1
ATOM 692 C CA . ALA A 1 84 ? -4.134 1.869 -7.090 1.00 91.75 84 ALA A CA 1
ATOM 693 C C . ALA A 1 84 ? -2.922 2.431 -7.850 1.00 91.75 84 ALA A C 1
ATOM 695 O O . ALA A 1 84 ? -2.423 1.762 -8.749 1.00 91.75 84 ALA A O 1
ATOM 696 N N . GLN A 1 85 ? -2.400 3.590 -7.442 1.00 89.62 85 GLN A N 1
ATOM 697 C CA . GLN A 1 85 ? -1.185 4.180 -8.014 1.00 89.62 85 GLN A CA 1
ATOM 698 C C . GLN A 1 85 ? 0.094 3.437 -7.603 1.00 89.62 85 GLN A C 1
ATOM 700 O O . GLN A 1 85 ? 0.993 3.230 -8.415 1.00 89.62 85 GLN A O 1
ATOM 705 N N . LEU A 1 86 ? 0.200 3.001 -6.345 1.00 90.81 86 LEU A N 1
ATOM 706 C CA . LEU A 1 86 ? 1.401 2.320 -5.854 1.00 90.81 86 LEU A CA 1
ATOM 707 C C . LEU A 1 86 ? 1.533 0.881 -6.365 1.00 90.81 86 LEU A C 1
ATOM 709 O O . LEU A 1 86 ? 2.651 0.377 -6.444 1.00 90.81 86 LEU A O 1
ATOM 713 N N . ARG A 1 87 ? 0.435 0.211 -6.737 1.00 92.69 87 ARG A N 1
ATOM 714 C CA . ARG A 1 87 ? 0.461 -1.154 -7.299 1.00 92.69 87 ARG A CA 1
ATOM 715 C C . ARG A 1 87 ? 1.337 -1.295 -8.551 1.00 92.69 87 ARG A C 1
ATOM 717 O O . ARG A 1 87 ? 2.243 -2.131 -8.508 1.00 92.69 87 ARG A O 1
ATOM 724 N N . PRO A 1 88 ? 1.135 -0.528 -9.639 1.00 91.81 88 PRO A N 1
ATOM 725 C CA . PRO A 1 88 ? 1.966 -0.648 -10.835 1.00 91.81 88 PRO A CA 1
ATOM 726 C C . PRO A 1 88 ? 3.420 -0.241 -10.570 1.00 91.81 88 PRO A C 1
ATOM 728 O O . PRO A 1 88 ? 4.331 -0.909 -11.055 1.00 91.81 88 PRO A O 1
ATOM 731 N N . ILE A 1 89 ? 3.659 0.774 -9.728 1.00 90.75 89 ILE A N 1
ATOM 732 C CA . ILE A 1 89 ? 5.015 1.173 -9.310 1.00 90.75 89 ILE A CA 1
ATOM 733 C C . ILE A 1 89 ? 5.699 0.018 -8.576 1.00 90.75 89 ILE A C 1
ATOM 735 O O . ILE A 1 89 ? 6.837 -0.340 -8.876 1.00 90.75 89 ILE A O 1
ATOM 739 N N . GLY A 1 90 ? 4.989 -0.605 -7.639 1.00 89.94 90 GLY A N 1
ATOM 740 C CA . GLY A 1 90 ? 5.498 -1.740 -6.893 1.00 89.94 90 GLY A CA 1
ATOM 741 C C . GLY A 1 90 ? 5.807 -2.934 -7.791 1.00 89.94 90 GLY A C 1
ATOM 742 O O . GLY A 1 90 ? 6.877 -3.523 -7.692 1.00 89.94 90 GLY A O 1
ATOM 743 N N . TYR A 1 91 ? 4.920 -3.255 -8.730 1.00 89.62 91 TYR A N 1
ATOM 744 C CA . TYR A 1 91 ? 5.173 -4.305 -9.714 1.00 89.62 91 TYR A CA 1
ATOM 745 C C . TYR A 1 91 ? 6.412 -4.012 -10.577 1.00 89.62 91 TYR A C 1
ATOM 747 O O . TYR A 1 91 ? 7.241 -4.899 -10.796 1.00 89.62 91 TYR A O 1
ATOM 755 N N . ALA A 1 92 ? 6.573 -2.766 -11.030 1.00 90.38 92 ALA A N 1
ATOM 756 C CA . ALA A 1 92 ? 7.737 -2.340 -11.798 1.00 90.38 92 ALA A CA 1
ATOM 757 C C . ALA A 1 92 ? 9.043 -2.486 -10.999 1.00 90.38 92 ALA A C 1
ATOM 759 O O . ALA A 1 92 ? 10.039 -2.970 -11.542 1.00 90.38 92 ALA A O 1
ATOM 760 N N . LEU A 1 93 ? 9.033 -2.135 -9.709 1.00 90.25 93 LEU A N 1
ATOM 761 C CA . LEU A 1 93 ? 10.170 -2.317 -8.803 1.00 90.25 93 LEU A CA 1
ATOM 762 C C . LEU A 1 93 ? 10.490 -3.801 -8.571 1.00 90.25 93 LEU A C 1
ATOM 764 O O . LEU A 1 93 ? 11.643 -4.191 -8.755 1.00 90.25 93 LEU A O 1
ATOM 768 N N . ASP A 1 94 ? 9.485 -4.633 -8.260 1.00 90.62 94 ASP A N 1
ATOM 769 C CA . ASP A 1 94 ? 9.619 -6.096 -8.102 1.00 90.62 94 ASP A CA 1
ATOM 770 C C . ASP A 1 94 ? 10.304 -6.713 -9.337 1.00 90.62 94 ASP A C 1
ATOM 772 O O . ASP A 1 94 ? 11.228 -7.523 -9.228 1.00 90.62 94 ASP A O 1
ATOM 776 N N . LYS A 1 95 ? 9.871 -6.315 -10.541 1.00 89.88 95 LYS A N 1
ATOM 777 C CA . LYS A 1 95 ? 10.436 -6.821 -11.797 1.00 89.88 95 LYS A CA 1
ATOM 778 C C . LYS A 1 95 ? 11.837 -6.286 -12.069 1.00 89.88 95 LYS A C 1
ATOM 780 O O . LYS A 1 95 ? 12.712 -7.078 -12.423 1.00 89.88 95 LYS A O 1
ATOM 785 N N . SER A 1 96 ? 12.060 -4.988 -11.873 1.00 88.31 96 SER A N 1
ATOM 786 C CA . SER A 1 96 ? 13.351 -4.338 -12.141 1.00 88.31 96 SER A CA 1
ATOM 787 C C . SER A 1 96 ? 14.462 -4.829 -11.213 1.00 88.31 96 SER A C 1
ATOM 789 O O . SER A 1 96 ? 15.618 -4.884 -11.616 1.00 88.31 96 SER A O 1
ATOM 791 N N . GLN A 1 97 ? 14.119 -5.215 -9.982 1.00 86.44 97 GLN A N 1
ATOM 792 C CA . GLN A 1 97 ? 15.060 -5.757 -8.996 1.00 86.44 97 GLN A CA 1
ATOM 793 C C . GLN A 1 97 ? 15.201 -7.286 -9.064 1.00 86.44 97 GLN A C 1
ATOM 795 O O . GLN A 1 97 ? 15.952 -7.876 -8.286 1.00 86.44 97 GLN A O 1
ATOM 800 N N . SER A 1 98 ? 14.483 -7.957 -9.970 1.00 89.31 98 SER A N 1
ATOM 801 C CA . SER A 1 98 ? 14.594 -9.407 -10.117 1.00 89.31 98 SER A CA 1
ATOM 802 C C . SER A 1 98 ? 15.983 -9.804 -10.630 1.00 89.31 98 SER A C 1
ATOM 804 O O . SER A 1 98 ? 16.580 -9.111 -11.452 1.00 89.31 98 SER A O 1
ATOM 806 N N . ARG A 1 99 ? 16.491 -10.963 -10.183 1.00 83.62 99 ARG A N 1
ATOM 807 C CA . ARG A 1 99 ? 17.848 -11.450 -10.520 1.00 83.62 99 ARG A CA 1
ATOM 808 C C . ARG A 1 99 ? 18.132 -11.552 -12.025 1.00 83.62 99 ARG A C 1
ATOM 810 O O . ARG A 1 99 ? 19.290 -11.542 -12.417 1.00 83.62 99 ARG A O 1
ATOM 817 N N . ASN A 1 100 ? 17.087 -11.636 -12.847 1.00 84.88 100 ASN A N 1
ATOM 818 C CA . ASN A 1 100 ? 17.179 -11.823 -14.295 1.00 84.88 100 ASN A CA 1
ATOM 819 C C . ASN A 1 100 ? 16.770 -10.567 -15.088 1.00 84.88 100 ASN A C 1
ATOM 821 O O . ASN A 1 100 ? 16.542 -10.653 -16.295 1.00 84.88 100 ASN A O 1
ATOM 825 N N . CYS A 1 101 ? 16.632 -9.406 -14.439 1.00 89.06 101 CYS A N 1
ATOM 826 C CA . CYS A 1 101 ? 16.298 -8.172 -15.138 1.00 89.06 101 CYS A CA 1
ATOM 827 C C . CYS A 1 101 ? 17.531 -7.615 -15.856 1.00 89.06 101 CYS A C 1
ATOM 829 O O . CYS A 1 101 ? 18.430 -7.055 -15.234 1.00 89.06 101 CYS A O 1
ATOM 831 N N . SER A 1 102 ? 17.568 -7.733 -17.184 1.00 88.94 102 SER A N 1
ATOM 832 C CA . SER A 1 102 ? 18.560 -7.010 -17.981 1.00 88.94 102 SER A CA 1
ATOM 833 C C . SER A 1 102 ? 18.256 -5.509 -17.988 1.00 88.94 102 SER A C 1
ATOM 835 O O . SER A 1 102 ? 17.105 -5.099 -17.823 1.00 88.94 102 SER A O 1
ATOM 837 N N . ASN A 1 103 ? 19.266 -4.676 -18.254 1.00 82.31 103 ASN A N 1
ATOM 838 C CA . ASN A 1 103 ? 19.074 -3.225 -18.369 1.00 82.31 103 ASN A CA 1
ATOM 839 C C . ASN A 1 103 ? 18.003 -2.863 -19.412 1.00 82.31 103 ASN A C 1
ATOM 841 O O . ASN A 1 103 ? 17.178 -1.991 -19.168 1.00 82.31 103 ASN A O 1
ATOM 845 N N . ALA A 1 104 ? 17.967 -3.568 -20.549 1.00 80.06 104 ALA A N 1
ATOM 846 C CA . ALA A 1 104 ? 16.964 -3.345 -21.590 1.00 80.06 104 ALA A CA 1
ATOM 847 C C . ALA A 1 104 ? 15.538 -3.671 -21.108 1.00 80.06 104 ALA A C 1
ATOM 849 O O . ALA A 1 104 ? 14.603 -2.917 -21.382 1.00 80.06 104 ALA A O 1
ATOM 850 N N . VAL A 1 105 ? 15.370 -4.766 -20.357 1.00 81.31 105 VAL A N 1
ATOM 851 C CA . VAL A 1 105 ? 14.084 -5.131 -19.742 1.00 81.31 105 VAL A CA 1
ATOM 852 C C . VAL A 1 105 ? 13.683 -4.102 -18.686 1.00 81.31 105 VAL A C 1
ATOM 854 O O . VAL A 1 105 ? 12.535 -3.665 -18.685 1.00 81.31 105 VAL A O 1
ATOM 857 N N . GLY A 1 106 ? 14.628 -3.650 -17.859 1.00 85.06 106 GLY A N 1
ATOM 858 C CA . GLY A 1 106 ? 14.415 -2.586 -16.878 1.00 85.06 106 GLY A CA 1
ATOM 859 C C . GLY A 1 106 ? 13.923 -1.295 -17.532 1.00 85.06 106 GLY A C 1
ATOM 860 O O . GLY A 1 106 ? 12.865 -0.789 -17.169 1.00 85.06 106 GLY A O 1
ATOM 861 N N . CYS A 1 107 ? 14.624 -0.799 -18.558 1.00 85.88 107 CYS A N 1
ATOM 862 C CA . CYS A 1 107 ? 14.201 0.384 -19.315 1.00 85.88 107 CYS A CA 1
ATOM 863 C C . CYS A 1 107 ? 12.788 0.222 -19.885 1.00 85.88 107 CYS A C 1
ATOM 865 O O . CYS A 1 107 ? 11.971 1.135 -19.781 1.00 85.88 107 CYS A O 1
ATOM 867 N N . ARG A 1 108 ? 12.470 -0.952 -20.444 1.00 85.00 108 ARG A N 1
ATOM 868 C CA . ARG A 1 108 ? 11.135 -1.232 -20.985 1.00 85.00 108 ARG A CA 1
ATOM 869 C C . ARG A 1 108 ? 10.050 -1.179 -19.907 1.00 85.00 108 ARG A C 1
ATOM 871 O O . ARG A 1 108 ? 9.002 -0.597 -20.163 1.00 85.00 108 ARG A O 1
ATOM 878 N N . ILE A 1 109 ? 10.296 -1.747 -18.725 1.00 88.12 109 ILE A N 1
ATOM 879 C CA . ILE A 1 109 ? 9.360 -1.710 -17.590 1.00 88.12 109 ILE A CA 1
ATOM 880 C C . ILE A 1 109 ? 9.046 -0.259 -17.201 1.00 88.12 109 ILE A C 1
ATOM 882 O O . ILE A 1 109 ? 7.879 0.094 -17.055 1.00 88.12 109 ILE A O 1
ATOM 886 N N . TRP A 1 110 ? 10.064 0.598 -17.092 1.00 87.25 110 TRP A N 1
ATOM 887 C CA . TRP A 1 110 ? 9.870 2.010 -16.743 1.00 87.25 110 TRP A CA 1
ATOM 888 C C . TRP A 1 110 ? 9.143 2.807 -17.831 1.00 87.25 110 TRP A C 1
ATOM 890 O O . TRP A 1 110 ? 8.294 3.639 -17.515 1.00 87.25 110 TRP A O 1
ATOM 900 N N . ILE A 1 111 ? 9.424 2.537 -19.110 1.00 84.62 111 ILE A N 1
ATOM 901 C CA . ILE A 1 111 ? 8.694 3.150 -20.231 1.00 84.62 111 ILE A CA 1
ATOM 902 C C . ILE A 1 111 ? 7.214 2.751 -20.194 1.00 84.62 111 ILE A C 1
ATOM 904 O O . ILE A 1 111 ? 6.353 3.607 -20.371 1.00 84.62 111 ILE A O 1
ATOM 908 N N . GLN A 1 112 ? 6.913 1.476 -19.930 1.00 86.44 112 GLN A N 1
ATOM 909 C CA . GLN A 1 112 ? 5.534 0.998 -19.793 1.00 86.44 112 GLN A CA 1
ATOM 910 C C . GLN A 1 112 ? 4.829 1.635 -18.592 1.00 86.44 112 GLN A C 1
ATOM 912 O O . GLN A 1 112 ? 3.688 2.060 -18.714 1.00 86.44 112 GLN A O 1
ATOM 917 N N . LEU A 1 113 ? 5.525 1.781 -17.463 1.00 87.94 113 LEU A N 1
ATOM 918 C CA . LEU A 1 113 ? 4.979 2.444 -16.280 1.00 87.94 113 LEU A CA 1
ATOM 919 C C . LEU A 1 113 ? 4.605 3.911 -16.555 1.00 87.94 113 LEU A C 1
ATOM 921 O O . LEU A 1 113 ? 3.630 4.405 -16.005 1.00 87.94 113 LEU A O 1
ATOM 925 N N . LYS A 1 114 ? 5.348 4.616 -17.418 1.00 81.88 114 LYS A N 1
ATOM 926 C CA . LYS A 1 114 ? 5.083 6.029 -17.746 1.00 81.88 114 LYS A CA 1
ATOM 927 C C . LYS A 1 114 ? 3.713 6.253 -18.395 1.00 81.88 114 LYS A C 1
ATOM 929 O O . LYS A 1 114 ? 3.148 7.330 -18.230 1.00 81.88 114 LYS A O 1
ATOM 934 N N . VAL A 1 115 ? 3.221 5.265 -19.136 1.00 84.00 115 VAL A N 1
ATOM 935 C CA . VAL A 1 115 ? 1.942 5.329 -19.859 1.00 84.00 115 VAL A CA 1
ATOM 936 C C . VAL A 1 115 ? 0.806 4.636 -19.101 1.00 84.00 115 VAL A C 1
ATOM 938 O O . VAL A 1 115 ? -0.254 4.405 -19.671 1.00 84.00 115 VAL A O 1
ATOM 941 N N . GLU A 1 116 ? 1.016 4.265 -17.832 1.00 85.06 116 GLU A N 1
ATOM 942 C CA . GLU A 1 116 ? -0.043 3.670 -17.018 1.00 85.06 116 GLU A CA 1
ATOM 943 C C . GLU A 1 116 ? -1.140 4.705 -16.716 1.00 85.06 116 GLU A C 1
ATOM 945 O O . GLU A 1 116 ? -0.858 5.698 -16.034 1.00 85.06 116 GLU A O 1
ATOM 950 N N . PRO A 1 117 ? -2.402 4.474 -17.133 1.00 86.00 117 PRO A N 1
ATOM 951 C CA . PRO A 1 117 ? -3.475 5.464 -17.007 1.00 86.00 117 PRO A CA 1
ATOM 952 C C . PRO A 1 117 ? -3.731 5.912 -15.565 1.00 86.00 117 PRO A C 1
ATOM 954 O O . PRO A 1 117 ? -4.048 7.069 -15.299 1.00 86.00 117 PRO A O 1
ATOM 957 N N . VAL A 1 118 ? -3.547 5.002 -14.602 1.00 85.75 118 VAL A N 1
ATOM 958 C CA . VAL A 1 118 ? -3.718 5.303 -13.171 1.00 85.75 118 VAL A CA 1
ATOM 959 C C . VAL A 1 118 ? -2.669 6.295 -12.647 1.00 85.75 118 VAL A C 1
ATOM 961 O O . VAL A 1 118 ? -2.887 6.944 -11.625 1.00 85.75 118 VAL A O 1
ATOM 964 N N . LEU A 1 119 ? -1.541 6.445 -13.348 1.00 81.25 119 LEU A N 1
ATOM 965 C CA . LEU A 1 119 ? -0.474 7.389 -13.013 1.00 81.25 119 LEU A CA 1
ATOM 966 C C . LEU A 1 119 ? -0.590 8.714 -13.780 1.00 81.25 119 LEU A C 1
ATOM 968 O O . LEU A 1 119 ? -0.048 9.721 -13.323 1.00 81.25 119 LEU A O 1
ATOM 972 N N . GLU A 1 120 ? -1.320 8.752 -14.901 1.00 65.88 120 GLU A N 1
ATOM 973 C CA . GLU A 1 120 ? -1.506 9.958 -15.725 1.00 65.88 120 GLU A CA 1
ATOM 974 C C . GLU A 1 120 ? -2.225 11.091 -14.985 1.00 65.88 120 GLU A C 1
ATOM 976 O O . GLU A 1 120 ? -1.956 12.266 -15.229 1.00 65.88 120 GLU A O 1
ATOM 981 N N . GLN A 1 121 ? -3.082 10.754 -14.021 1.00 62.50 121 GLN A N 1
ATOM 982 C CA . GLN A 1 121 ? -3.820 11.737 -13.223 1.00 62.50 121 GLN A CA 1
ATOM 983 C C . GLN A 1 121 ? -2.932 12.517 -12.234 1.00 62.50 121 GLN A C 1
ATOM 985 O O . GLN A 1 121 ? -3.377 13.517 -11.676 1.00 62.50 121 GLN A O 1
ATOM 990 N N . ASN A 1 122 ? -1.670 12.111 -12.027 1.00 58.22 122 ASN A N 1
ATOM 991 C CA . ASN A 1 122 ? -0.761 12.735 -11.063 1.00 58.22 122 ASN A CA 1
ATOM 992 C C . ASN A 1 122 ? 0.495 13.319 -11.724 1.00 58.22 122 ASN A C 1
ATOM 994 O O . ASN A 1 122 ? 1.553 12.690 -11.808 1.00 58.22 122 ASN A O 1
ATOM 998 N N . ILE A 1 123 ? 0.393 14.603 -12.087 1.00 52.38 123 ILE A N 1
ATOM 999 C CA . ILE A 1 123 ? 1.453 15.448 -12.677 1.00 52.38 123 ILE A CA 1
ATOM 1000 C C . ILE A 1 123 ? 2.774 15.383 -11.879 1.00 52.38 123 ILE A C 1
ATOM 1002 O O . ILE A 1 123 ? 3.859 15.515 -12.447 1.00 52.38 123 ILE A O 1
ATOM 1006 N N . TRP A 1 124 ? 2.710 15.162 -10.560 1.00 55.75 124 TRP A N 1
ATOM 1007 C CA . TRP A 1 124 ? 3.895 15.076 -9.699 1.00 55.75 124 TRP A CA 1
ATOM 1008 C C . TRP A 1 124 ? 4.751 13.826 -9.958 1.00 55.75 124 TRP A C 1
ATOM 1010 O O . TRP A 1 124 ? 5.979 13.932 -9.980 1.00 55.75 124 TRP A O 1
ATOM 1020 N N . LEU A 1 125 ? 4.134 12.661 -10.196 1.00 52.81 125 LEU A N 1
ATOM 1021 C CA . LEU A 1 125 ? 4.860 11.407 -10.445 1.00 52.81 125 LEU A CA 1
ATOM 1022 C C . LEU A 1 125 ? 5.578 11.448 -11.797 1.00 52.81 125 LEU A C 1
ATOM 1024 O O . LEU A 1 125 ? 6.737 11.042 -11.891 1.00 52.81 125 LEU A O 1
ATOM 1028 N N . GLN A 1 126 ? 4.933 12.027 -12.815 1.00 52.81 126 GLN A N 1
ATOM 1029 C CA . GLN A 1 126 ? 5.532 12.213 -14.138 1.00 52.81 126 GLN A CA 1
ATOM 1030 C C . GLN A 1 126 ? 6.781 13.108 -14.109 1.00 52.81 126 GLN A C 1
ATOM 1032 O O . GLN A 1 126 ? 7.700 12.885 -14.894 1.00 52.81 126 GLN A O 1
ATOM 1037 N N . LYS A 1 127 ? 6.827 14.099 -13.206 1.00 54.41 127 LYS A N 1
ATOM 1038 C CA . LYS A 1 127 ? 7.951 15.042 -13.083 1.00 54.41 127 LYS A CA 1
ATOM 1039 C C . LYS A 1 127 ? 9.109 14.543 -12.211 1.00 54.41 127 LYS A C 1
ATOM 1041 O O . LYS A 1 127 ? 10.233 14.959 -12.457 1.00 54.41 127 LYS A O 1
ATOM 1046 N N . ASN A 1 128 ? 8.854 13.702 -11.201 1.00 50.72 128 ASN A N 1
ATOM 1047 C CA . ASN A 1 128 ? 9.847 13.404 -10.152 1.00 50.72 128 ASN A CA 1
ATOM 1048 C C . ASN A 1 128 ? 10.281 11.932 -10.039 1.00 50.72 128 ASN A C 1
ATOM 1050 O O . ASN A 1 128 ? 11.313 11.664 -9.429 1.00 50.72 128 ASN A O 1
ATOM 1054 N N . VAL A 1 129 ? 9.520 10.971 -10.578 1.00 53.28 129 VAL A N 1
ATOM 1055 C CA . VAL A 1 129 ? 9.845 9.531 -10.446 1.00 53.28 129 VAL A CA 1
ATOM 1056 C C . VAL A 1 129 ? 10.643 9.009 -11.635 1.00 53.28 129 VAL A C 1
ATOM 1058 O O . VAL A 1 129 ? 11.411 8.058 -11.504 1.00 53.28 129 VAL A O 1
ATOM 1061 N N . ILE A 1 130 ? 10.498 9.642 -12.796 1.00 49.69 130 ILE A N 1
ATOM 1062 C CA . ILE A 1 130 ? 11.245 9.269 -13.990 1.00 49.69 130 ILE A CA 1
ATOM 1063 C C . ILE A 1 130 ? 12.522 10.103 -13.976 1.00 49.69 130 ILE A C 1
ATOM 1065 O O . ILE A 1 130 ? 12.426 11.326 -14.102 1.00 49.69 130 ILE A O 1
ATOM 1069 N N . PRO A 1 131 ? 13.706 9.492 -13.798 1.00 44.78 131 PRO A N 1
ATOM 1070 C CA . PRO A 1 131 ? 14.941 10.240 -13.910 1.00 44.78 131 PRO A CA 1
ATOM 1071 C C . PRO A 1 131 ? 14.960 10.882 -15.291 1.00 44.78 131 PRO A C 1
ATOM 1073 O O . PRO A 1 131 ? 14.710 10.208 -16.292 1.00 44.78 131 PRO A O 1
ATOM 1076 N N . ASP A 1 132 ? 15.241 12.180 -15.335 1.00 46.09 132 ASP A N 1
ATOM 1077 C CA . ASP A 1 132 ? 15.661 12.843 -16.558 1.00 46.09 132 ASP A CA 1
ATOM 1078 C C . ASP A 1 132 ? 16.909 12.083 -17.012 1.00 46.09 132 ASP A C 1
ATOM 1080 O O . ASP A 1 132 ? 17.986 12.211 -16.415 1.00 46.09 132 ASP A O 1
ATOM 1084 N N . ILE A 1 133 ? 16.724 11.122 -17.926 1.00 46.00 133 ILE A N 1
ATOM 1085 C CA . ILE A 1 133 ? 17.792 10.226 -18.342 1.00 46.00 133 ILE A CA 1
ATOM 1086 C C . ILE A 1 133 ? 18.765 11.137 -19.069 1.00 46.00 133 ILE A C 1
ATOM 1088 O O . ILE A 1 133 ? 18.602 11.425 -20.252 1.00 46.00 133 ILE A O 1
ATOM 1092 N N . LYS A 1 134 ? 19.794 11.596 -18.356 1.00 47.84 134 LYS A N 1
ATOM 1093 C CA . LYS A 1 134 ? 20.999 12.152 -18.954 1.00 47.84 134 LYS A CA 1
ATOM 1094 C C . LYS A 1 134 ? 21.652 11.001 -19.701 1.00 47.84 134 LYS A C 1
ATOM 1096 O O . LYS A 1 134 ? 22.532 10.322 -19.173 1.00 47.84 134 LYS A O 1
ATOM 1101 N N . VAL A 1 135 ? 21.149 10.724 -20.902 1.00 49.19 135 VAL A N 1
ATOM 1102 C CA . VAL A 1 135 ? 21.728 9.751 -21.816 1.00 49.19 135 VAL A CA 1
ATOM 1103 C C . VAL A 1 135 ? 23.168 10.215 -21.995 1.00 49.19 135 VAL A C 1
ATOM 1105 O O . VAL A 1 135 ? 23.416 11.302 -22.520 1.00 49.19 135 VAL A O 1
ATOM 1108 N N . LYS A 1 136 ? 24.137 9.443 -21.487 1.00 53.19 136 LYS A N 1
ATOM 1109 C CA . LYS A 1 136 ? 25.531 9.631 -21.898 1.00 53.19 136 LYS A CA 1
ATOM 1110 C C . LYS A 1 136 ? 25.507 9.617 -23.421 1.00 53.19 136 LYS A C 1
ATOM 1112 O O . LYS A 1 136 ? 24.954 8.670 -23.975 1.00 53.19 136 LYS A O 1
ATOM 1117 N N . LYS A 1 137 ? 26.050 10.659 -24.066 1.00 58.03 137 LYS A N 1
ATOM 1118 C CA . LYS A 1 137 ? 26.148 10.725 -25.532 1.00 58.03 137 LYS A CA 1
ATOM 1119 C C . LYS A 1 137 ? 26.598 9.356 -26.036 1.00 58.03 137 LYS A C 1
ATOM 1121 O O . LYS A 1 137 ? 27.682 8.901 -25.667 1.00 58.03 137 LYS A O 1
ATOM 1126 N N . LEU A 1 138 ? 25.726 8.698 -26.798 1.00 60.69 138 LEU A N 1
ATOM 1127 C CA . LEU A 1 138 ? 26.062 7.442 -27.447 1.00 60.69 138 LEU A CA 1
ATOM 1128 C C . LEU A 1 138 ? 27.267 7.699 -28.348 1.00 60.69 138 LEU A C 1
ATOM 1130 O O . LEU A 1 138 ? 27.398 8.777 -28.938 1.00 60.69 138 LEU A O 1
ATOM 1134 N N . THR A 1 139 ? 28.171 6.730 -28.432 1.00 73.19 139 THR A N 1
ATOM 1135 C CA . THR A 1 139 ? 29.228 6.812 -29.437 1.00 73.19 139 THR A CA 1
ATOM 1136 C C . THR A 1 139 ? 28.597 6.707 -30.824 1.00 73.19 139 THR A C 1
ATOM 1138 O O . THR A 1 139 ? 27.531 6.108 -30.985 1.00 73.19 139 THR A O 1
ATOM 1141 N N . MET A 1 140 ? 29.256 7.264 -31.842 1.00 68.00 140 MET A N 1
ATOM 1142 C CA . MET A 1 140 ? 28.767 7.217 -33.227 1.00 68.00 140 MET A CA 1
ATOM 1143 C C . MET A 1 140 ? 28.419 5.783 -33.663 1.00 68.00 140 MET A C 1
ATOM 1145 O O . MET A 1 140 ? 27.390 5.539 -34.281 1.00 68.00 140 MET A O 1
ATOM 1149 N N . THR A 1 141 ? 29.232 4.810 -33.250 1.00 73.56 141 THR A N 1
ATOM 1150 C CA . THR A 1 1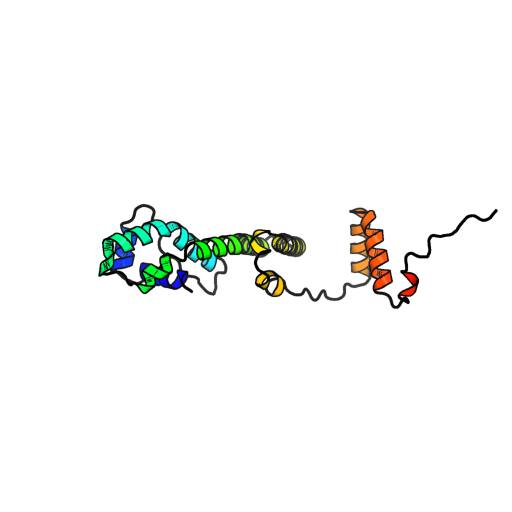41 ? 29.015 3.386 -33.531 1.00 73.56 141 THR A CA 1
ATOM 1151 C C . THR A 1 141 ? 27.723 2.857 -32.911 1.00 73.56 141 THR A C 1
ATOM 1153 O O . THR A 1 141 ? 26.972 2.155 -33.577 1.00 73.56 141 THR A O 1
ATOM 1156 N N . GLN A 1 142 ? 27.428 3.214 -31.657 1.00 71.00 142 GLN A N 1
ATOM 1157 C CA . GLN A 1 142 ? 26.188 2.806 -30.990 1.00 71.00 142 GLN A CA 1
ATOM 1158 C C . GLN A 1 142 ? 24.963 3.458 -31.633 1.00 71.00 142 GLN A C 1
ATOM 1160 O O . GLN A 1 142 ? 23.932 2.806 -31.774 1.00 71.00 142 GLN A O 1
ATOM 1165 N N . MET A 1 143 ? 25.090 4.723 -32.045 1.00 70.56 143 MET A N 1
ATOM 1166 C CA . MET A 1 143 ? 24.033 5.446 -32.751 1.00 70.56 143 MET A CA 1
ATOM 1167 C C . MET A 1 143 ? 23.695 4.756 -34.079 1.00 70.56 143 MET A C 1
ATOM 1169 O O . MET A 1 143 ? 22.528 4.493 -34.354 1.00 70.56 143 MET A O 1
ATOM 1173 N N . ASN A 1 144 ? 24.717 4.366 -34.845 1.00 75.12 144 ASN A N 1
ATOM 1174 C CA . ASN A 1 144 ? 24.543 3.657 -36.111 1.00 75.12 144 ASN A CA 1
ATOM 1175 C C . ASN A 1 144 ? 23.864 2.297 -35.918 1.00 75.12 144 ASN A C 1
ATOM 1177 O O . ASN A 1 144 ? 22.900 2.005 -36.615 1.00 75.12 144 ASN A O 1
ATOM 1181 N N . THR A 1 145 ? 24.276 1.503 -34.922 1.00 78.94 145 THR A N 1
ATOM 1182 C CA . THR A 1 145 ? 23.624 0.213 -34.630 1.00 78.94 145 THR A CA 1
ATOM 1183 C C . THR A 1 145 ? 22.154 0.380 -34.234 1.00 78.94 145 THR A C 1
ATOM 1185 O O . THR A 1 145 ? 21.305 -0.409 -34.645 1.00 78.94 145 THR A O 1
ATOM 1188 N N . VAL A 1 146 ? 21.830 1.405 -33.440 1.00 72.38 146 VAL A N 1
ATOM 1189 C CA . VAL A 1 146 ? 20.442 1.696 -33.051 1.00 72.38 146 VAL A CA 1
ATOM 1190 C C . VAL A 1 146 ? 19.620 2.129 -34.262 1.00 72.38 146 VAL A C 1
ATOM 1192 O O . VAL A 1 146 ? 18.505 1.640 -34.437 1.00 72.38 146 VAL A O 1
ATOM 1195 N N . ASN 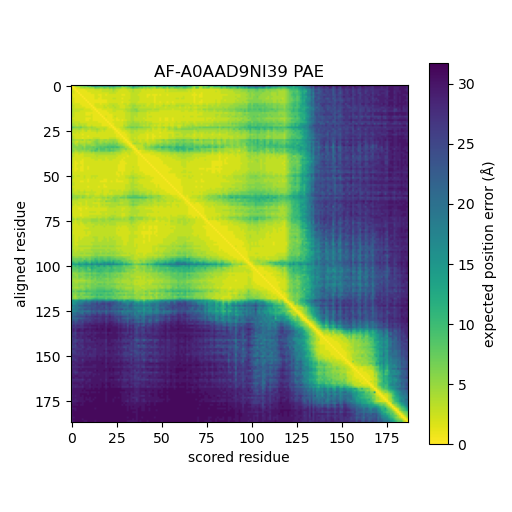A 1 147 ? 20.176 2.987 -35.117 1.00 73.31 147 ASN A N 1
ATOM 1196 C CA . ASN A 1 147 ? 19.517 3.444 -36.335 1.00 73.31 147 ASN A CA 1
ATOM 1197 C C . ASN A 1 147 ? 19.263 2.276 -37.296 1.00 73.31 147 ASN A C 1
ATOM 1199 O O . ASN A 1 147 ? 18.127 2.085 -37.713 1.00 73.31 147 ASN A O 1
ATOM 1203 N N . GLU A 1 148 ? 20.264 1.439 -37.574 1.00 79.56 148 GLU A N 1
ATOM 1204 C CA . GLU A 1 148 ? 20.114 0.236 -38.407 1.00 79.56 148 GLU A CA 1
ATOM 1205 C C . GLU A 1 148 ? 19.014 -0.694 -37.878 1.00 79.56 148 GLU A C 1
ATOM 1207 O O . GLU A 1 148 ? 18.169 -1.172 -38.639 1.00 79.56 148 GLU A O 1
ATOM 1212 N N . TRP A 1 149 ? 18.970 -0.908 -36.559 1.00 77.94 149 TRP A N 1
ATOM 1213 C CA . TRP A 1 149 ? 17.939 -1.729 -35.930 1.00 77.94 149 TRP A CA 1
ATOM 1214 C C . TRP A 1 149 ? 16.538 -1.111 -36.042 1.00 77.94 149 TRP A C 1
ATOM 1216 O O . TRP A 1 149 ? 15.571 -1.824 -36.318 1.00 77.94 149 TRP A O 1
ATOM 1226 N N . LEU A 1 150 ? 16.415 0.206 -35.850 1.00 70.06 150 LEU A N 1
ATOM 1227 C CA . LEU A 1 150 ? 15.145 0.930 -35.953 1.00 70.06 150 LEU A CA 1
ATOM 1228 C C . LEU A 1 150 ? 14.616 0.933 -37.386 1.00 70.06 150 LEU A C 1
ATOM 1230 O O . LEU A 1 150 ? 13.436 0.659 -37.589 1.00 70.06 150 LEU A O 1
ATOM 1234 N N . VAL A 1 151 ? 15.490 1.142 -38.371 1.00 73.94 151 VAL A N 1
ATOM 1235 C CA . VAL A 1 151 ? 15.155 1.043 -39.797 1.00 73.94 151 VAL A CA 1
ATOM 1236 C C . VAL A 1 151 ? 14.656 -0.354 -40.159 1.00 73.94 151 VAL A C 1
ATOM 1238 O O . VAL A 1 151 ? 13.656 -0.488 -40.862 1.00 73.94 151 VAL A O 1
ATOM 1241 N N . ALA A 1 152 ? 15.319 -1.398 -39.658 1.00 74.69 152 ALA A N 1
ATOM 1242 C CA . ALA A 1 152 ? 14.914 -2.778 -39.909 1.00 74.69 152 ALA A CA 1
ATOM 1243 C C . ALA A 1 152 ? 13.564 -3.132 -39.257 1.00 74.69 152 ALA A C 1
ATOM 1245 O O . ALA A 1 152 ? 12.853 -4.012 -39.745 1.00 74.69 152 ALA A O 1
ATOM 1246 N N . LYS A 1 153 ? 13.210 -2.478 -38.143 1.00 74.75 153 LYS A N 1
ATOM 1247 C CA . LYS A 1 153 ? 11.964 -2.726 -37.405 1.00 74.75 153 LYS A CA 1
ATOM 1248 C C . LYS A 1 153 ? 10.778 -1.911 -37.901 1.00 74.75 153 LYS A C 1
ATOM 1250 O O . LYS A 1 153 ? 9.673 -2.448 -37.937 1.00 74.75 153 LYS A O 1
ATOM 1255 N N . ASP A 1 154 ? 10.995 -0.653 -38.257 1.00 71.44 154 ASP A N 1
ATOM 1256 C CA . ASP A 1 154 ? 9.977 0.234 -38.806 1.00 71.44 154 ASP A CA 1
ATOM 1257 C C . ASP A 1 154 ? 10.604 1.173 -39.851 1.00 71.44 154 ASP A C 1
ATOM 1259 O O . ASP A 1 154 ? 11.147 2.227 -39.509 1.00 71.44 154 ASP A O 1
ATOM 1263 N N . PRO A 1 155 ? 10.501 0.838 -41.148 1.00 75.81 155 PRO A N 1
ATOM 1264 C CA . PRO A 1 155 ? 11.064 1.655 -42.219 1.00 75.81 155 PRO A CA 1
ATOM 1265 C C . PRO A 1 155 ? 10.497 3.081 -42.277 1.00 75.81 155 PRO A C 1
ATOM 1267 O O . PRO A 1 155 ? 11.163 3.984 -42.782 1.00 75.81 155 PRO A O 1
ATOM 1270 N N . LYS A 1 156 ? 9.287 3.320 -41.743 1.00 73.19 156 LYS A N 1
ATOM 1271 C CA . LYS A 1 156 ? 8.681 4.663 -41.698 1.00 73.19 156 LYS A CA 1
ATOM 1272 C C . LYS A 1 156 ? 9.362 5.568 -40.671 1.00 73.19 156 LYS A C 1
ATOM 1274 O O . LYS A 1 156 ? 9.268 6.790 -40.775 1.00 73.19 156 LYS A O 1
ATOM 1279 N N . TYR A 1 157 ? 10.090 4.986 -39.719 1.00 66.38 157 TYR A N 1
ATOM 1280 C CA . TYR A 1 157 ? 10.847 5.711 -38.706 1.00 66.38 157 TYR A CA 1
ATOM 1281 C C . TYR A 1 157 ? 12.005 6.532 -39.301 1.00 66.38 157 TYR A C 1
ATOM 1283 O O . TYR A 1 157 ? 12.327 7.588 -38.760 1.00 66.38 157 TYR A O 1
ATOM 1291 N N . ILE A 1 158 ? 12.562 6.124 -40.457 1.00 67.94 158 ILE A N 1
ATOM 1292 C CA . ILE A 1 158 ? 13.601 6.878 -41.191 1.00 67.94 158 ILE A CA 1
ATOM 1293 C C . ILE A 1 158 ? 13.181 8.330 -41.411 1.00 67.94 158 ILE A C 1
ATOM 1295 O O . ILE A 1 158 ? 13.974 9.241 -41.193 1.00 67.94 158 ILE A O 1
ATOM 1299 N N . TRP A 1 159 ? 11.931 8.553 -41.822 1.00 61.66 159 TRP A N 1
ATOM 1300 C CA . TRP A 1 159 ? 11.435 9.894 -42.119 1.00 61.66 159 TRP A CA 1
ATOM 1301 C C . TRP A 1 159 ? 11.482 10.805 -40.888 1.00 61.66 159 TRP A C 1
ATOM 1303 O O . TRP A 1 159 ? 11.931 11.948 -40.967 1.00 61.66 159 TRP A O 1
ATOM 1313 N N . TYR A 1 160 ? 11.081 10.280 -39.730 1.00 62.88 160 TYR A N 1
ATOM 1314 C CA . TYR A 1 160 ? 11.121 11.017 -38.468 1.00 62.88 160 TYR A CA 1
ATOM 1315 C C . TYR A 1 160 ? 12.556 11.282 -37.998 1.00 62.88 160 TYR A C 1
ATOM 1317 O O . TYR A 1 160 ? 12.828 12.358 -37.468 1.00 62.88 160 TYR A O 1
ATOM 1325 N N . LEU A 1 161 ? 13.470 10.335 -38.229 1.00 61.91 161 LEU A N 1
ATOM 1326 C CA . LEU A 1 161 ? 14.892 10.450 -37.897 1.00 61.91 161 LEU A CA 1
ATOM 1327 C C . LEU A 1 161 ? 15.573 11.540 -38.736 1.00 61.91 161 LEU A C 1
ATOM 1329 O O . LEU A 1 161 ? 16.186 12.444 -38.177 1.00 61.91 161 LEU A O 1
ATOM 1333 N N . ILE A 1 162 ? 15.359 11.525 -40.056 1.00 64.81 162 ILE A N 1
ATOM 1334 C CA . ILE A 1 162 ? 15.856 12.553 -40.984 1.00 64.81 162 ILE A CA 1
ATOM 1335 C C . ILE A 1 162 ? 15.292 13.927 -40.610 1.00 64.81 162 ILE A C 1
ATOM 1337 O O . ILE A 1 162 ? 16.037 14.899 -40.518 1.00 64.81 162 ILE A O 1
ATOM 1341 N N . ALA A 1 163 ? 13.985 14.021 -40.345 1.00 62.88 163 ALA A N 1
ATOM 1342 C CA . ALA A 1 163 ? 13.355 15.280 -39.956 1.00 62.88 163 ALA A CA 1
ATOM 1343 C C . ALA A 1 163 ? 13.892 15.824 -38.618 1.00 62.88 163 ALA A C 1
ATOM 1345 O O . ALA A 1 163 ? 14.007 17.038 -38.444 1.00 62.88 163 ALA A O 1
ATOM 1346 N N . TYR A 1 164 ? 14.223 14.944 -37.670 1.00 62.78 164 TYR A N 1
ATOM 1347 C CA . TYR A 1 164 ? 14.811 15.316 -36.385 1.00 62.78 164 TYR A CA 1
ATOM 1348 C C . TYR A 1 164 ? 16.272 15.765 -36.527 1.00 62.78 164 TYR A C 1
ATOM 1350 O O . TYR A 1 164 ? 16.629 16.827 -36.019 1.00 62.78 164 TYR A O 1
ATOM 1358 N N . GLU A 1 165 ? 17.105 15.019 -37.258 1.00 61.91 165 GLU A N 1
ATOM 1359 C CA . GLU A 1 165 ? 18.513 15.366 -37.506 1.00 61.91 165 GLU A CA 1
ATOM 1360 C C . GLU A 1 165 ? 18.659 16.661 -38.313 1.00 61.91 165 GL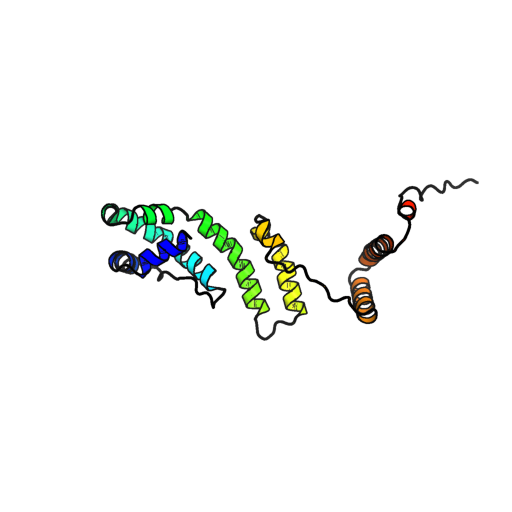U A C 1
ATOM 1362 O O . GLU A 1 165 ? 19.530 17.485 -38.020 1.00 61.91 165 GLU A O 1
ATOM 1367 N N . ALA A 1 166 ? 17.764 16.886 -39.276 1.00 58.25 166 ALA A N 1
ATOM 1368 C CA . ALA A 1 166 ? 17.725 18.117 -40.051 1.00 58.25 166 ALA A CA 1
ATOM 1369 C C . ALA A 1 166 ? 17.322 19.332 -39.191 1.00 58.25 166 ALA A C 1
ATOM 1371 O O . ALA A 1 166 ? 17.880 20.411 -39.366 1.00 58.25 166 ALA A O 1
ATOM 1372 N N . LYS A 1 167 ? 16.431 19.161 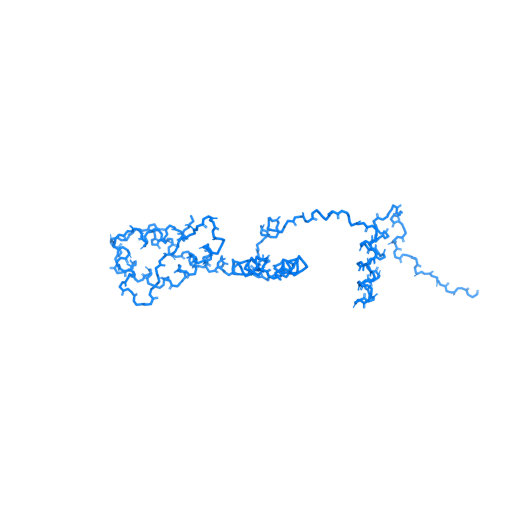-38.202 1.00 55.31 167 LYS A N 1
ATOM 1373 C CA . LYS A 1 167 ? 16.092 20.211 -37.219 1.00 55.31 167 LYS A CA 1
ATOM 1374 C C . LYS A 1 167 ? 17.172 20.436 -36.155 1.00 55.31 167 LYS A C 1
ATOM 1376 O O . LYS A 1 167 ? 17.249 21.527 -35.600 1.00 55.31 167 LYS A O 1
ATOM 1381 N N . ALA A 1 168 ? 17.956 19.409 -35.829 1.00 51.72 168 ALA A N 1
ATOM 1382 C CA . ALA A 1 168 ? 18.997 19.456 -34.799 1.00 51.72 168 ALA A CA 1
ATOM 1383 C C . ALA A 1 168 ? 20.364 19.935 -35.327 1.00 51.72 168 ALA A C 1
ATOM 1385 O O . ALA A 1 168 ? 21.240 20.299 -34.541 1.00 51.72 168 ALA A O 1
ATOM 1386 N N . SER A 1 169 ? 20.552 19.932 -36.646 1.00 56.59 169 SER A N 1
ATOM 1387 C CA . SER A 1 169 ? 21.724 20.488 -37.328 1.00 56.59 169 SER A CA 1
ATOM 1388 C C . SER A 1 169 ? 21.578 22.008 -37.520 1.00 56.59 169 SER A C 1
ATOM 1390 O O . SER A 1 169 ? 20.456 22.511 -37.492 1.00 56.59 169 SER A O 1
ATOM 1392 N N . PRO A 1 170 ? 22.665 22.780 -37.728 1.00 59.62 170 PRO A N 1
ATOM 1393 C CA . PRO A 1 170 ? 22.619 24.243 -37.832 1.00 59.62 170 PRO A CA 1
ATOM 1394 C C . PRO A 1 170 ? 22.084 24.709 -39.200 1.00 59.62 170 PRO A C 1
ATOM 1396 O O . PRO A 1 170 ? 22.681 25.562 -39.855 1.00 59.62 170 PRO A O 1
ATOM 1399 N N . PHE A 1 171 ? 20.986 24.120 -39.674 1.00 53.25 171 PHE A N 1
ATOM 1400 C CA . PHE A 1 171 ? 20.359 24.512 -40.927 1.00 53.25 171 PHE A CA 1
ATOM 1401 C C . PHE A 1 171 ? 19.401 25.689 -40.698 1.00 53.25 171 PHE A C 1
ATOM 1403 O O . PHE A 1 171 ? 18.667 25.707 -39.705 1.00 53.25 171 PHE A O 1
ATOM 1410 N N . PRO A 1 172 ? 19.381 26.684 -41.601 1.00 57.25 172 PRO A N 1
ATOM 1411 C CA . PRO A 1 172 ? 18.453 27.801 -41.509 1.00 57.25 172 PRO A CA 1
ATOM 1412 C C . PRO A 1 172 ? 16.988 27.317 -41.495 1.00 57.25 172 PRO A C 1
ATOM 1414 O O . PRO A 1 172 ? 16.628 26.479 -42.325 1.00 57.25 172 PRO A O 1
ATOM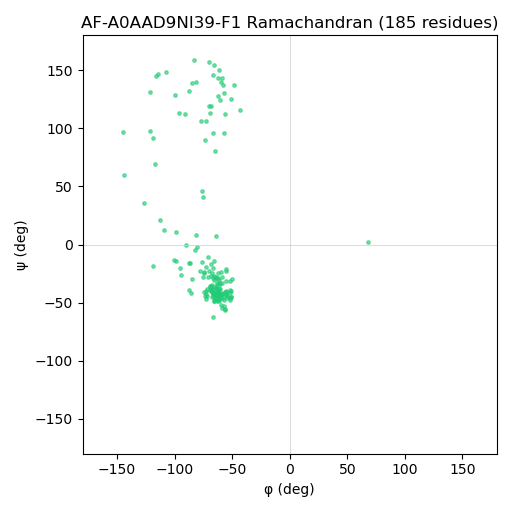 1417 N N . PRO A 1 173 ? 16.109 27.872 -40.636 1.00 54.78 173 PRO A N 1
ATOM 1418 C CA . PRO A 1 173 ? 14.695 27.479 -40.550 1.00 54.78 173 PRO A CA 1
ATOM 1419 C C . PRO A 1 173 ? 13.918 27.569 -41.875 1.00 54.78 173 PRO A C 1
ATOM 1421 O O . PRO A 1 173 ? 12.910 26.887 -42.050 1.00 54.78 173 PRO A O 1
ATOM 1424 N N . SER A 1 174 ? 14.396 28.383 -42.822 1.00 57.09 174 SER A N 1
ATOM 1425 C CA . SER A 1 174 ? 13.821 28.548 -44.161 1.00 57.09 174 SER A CA 1
ATOM 1426 C C . SER A 1 174 ? 13.834 27.271 -45.008 1.00 57.09 174 SER A C 1
ATOM 1428 O O . SER A 1 174 ? 12.974 27.128 -45.875 1.00 57.09 174 SER A O 1
ATOM 1430 N N . PHE A 1 175 ? 14.738 26.323 -44.735 1.00 53.16 175 PHE A N 1
ATOM 1431 C CA . PHE A 1 175 ? 14.805 25.028 -45.430 1.00 53.16 175 PHE A CA 1
ATOM 1432 C C . PHE A 1 175 ? 13.616 24.102 -45.137 1.00 53.16 175 PHE A C 1
ATOM 1434 O O . PHE A 1 175 ? 13.395 23.145 -45.872 1.00 53.16 175 PHE A O 1
ATOM 1441 N N . PHE A 1 176 ? 12.851 24.379 -44.080 1.00 55.69 176 PHE A N 1
ATOM 1442 C CA . PHE A 1 176 ? 11.769 23.517 -43.596 1.00 55.69 176 PHE A CA 1
ATOM 1443 C C . PHE A 1 176 ? 10.383 24.149 -43.770 1.00 55.69 176 PHE A C 1
ATOM 1445 O O . PHE A 1 176 ? 9.448 23.779 -43.065 1.00 55.69 176 PHE A O 1
ATOM 1452 N N . THR A 1 177 ? 10.252 25.125 -44.673 1.00 54.66 177 THR A N 1
ATOM 1453 C CA . THR A 1 177 ? 8.953 25.716 -45.019 1.00 54.66 177 THR A CA 1
ATOM 1454 C C . THR A 1 177 ? 8.291 24.918 -46.144 1.00 54.66 177 THR A C 1
ATOM 1456 O O . THR A 1 177 ? 8.921 24.632 -47.160 1.00 54.66 177 THR A O 1
ATOM 1459 N N . ASP A 1 178 ? 7.008 24.580 -45.981 1.00 52.47 178 ASP A N 1
ATOM 1460 C CA . ASP A 1 178 ? 6.206 23.735 -46.892 1.00 52.47 178 ASP A CA 1
ATOM 1461 C C . ASP A 1 178 ? 5.985 24.323 -48.308 1.00 52.47 178 ASP A C 1
ATOM 1463 O O . ASP A 1 178 ? 5.262 23.761 -49.127 1.00 52.47 178 ASP A O 1
ATOM 1467 N N . ASN A 1 179 ? 6.634 25.439 -48.648 1.00 49.12 179 ASN A N 1
ATOM 1468 C CA . ASN A 1 179 ? 6.467 26.128 -49.930 1.00 49.12 179 ASN A CA 1
ATOM 1469 C C . ASN A 1 179 ? 7.274 25.511 -51.089 1.00 49.12 179 ASN A C 1
ATOM 1471 O O . ASN A 1 179 ? 7.169 25.980 -52.221 1.00 49.12 179 ASN A O 1
ATOM 1475 N N . ALA A 1 180 ? 8.066 24.460 -50.851 1.00 46.03 180 ALA A N 1
ATOM 1476 C CA . ALA A 1 180 ? 8.895 23.832 -51.886 1.00 46.03 180 ALA A CA 1
ATOM 1477 C C . ALA A 1 180 ? 8.148 22.829 -52.793 1.00 46.03 180 ALA A C 1
ATOM 1479 O O . ALA A 1 180 ? 8.777 22.166 -53.615 1.00 46.03 180 ALA A O 1
ATOM 1480 N N . VAL A 1 181 ? 6.816 22.728 -52.698 1.00 47.09 181 VAL A N 1
ATOM 1481 C CA . VAL A 1 181 ? 5.996 21.933 -53.629 1.00 47.09 181 VAL A CA 1
ATOM 1482 C C . VAL A 1 181 ? 5.039 22.843 -54.399 1.00 47.09 181 VAL A C 1
ATOM 1484 O O . VAL A 1 181 ? 3.828 22.819 -54.217 1.00 47.09 181 VAL A O 1
ATOM 1487 N N . SER A 1 182 ? 5.585 23.666 -55.293 1.00 44.44 182 SER A N 1
ATOM 1488 C CA . SER A 1 182 ? 4.826 24.164 -56.449 1.00 44.44 182 SER A CA 1
ATOM 1489 C C . SER A 1 182 ? 5.726 24.294 -57.677 1.00 44.44 182 SER A C 1
ATOM 1491 O O . SER A 1 182 ? 5.882 25.353 -58.277 1.00 44.44 182 SER A O 1
ATOM 1493 N N . LEU A 1 183 ? 6.320 23.176 -58.097 1.00 42.75 183 LEU A N 1
ATOM 1494 C CA . LEU A 1 183 ? 6.727 23.055 -59.494 1.00 42.75 183 LEU A CA 1
ATOM 1495 C C . LEU A 1 183 ? 5.456 22.841 -60.318 1.00 42.75 183 LEU A C 1
ATOM 1497 O O . LEU A 1 183 ? 4.997 21.719 -60.515 1.00 42.75 183 LEU A O 1
ATOM 1501 N N . SER A 1 184 ? 4.864 23.950 -60.755 1.00 44.06 184 SER A N 1
ATOM 1502 C CA . SER A 1 184 ? 3.930 23.928 -61.878 1.00 44.06 184 SER A CA 1
ATOM 1503 C C . SER A 1 184 ? 4.715 23.449 -63.103 1.00 44.06 184 SER A C 1
ATOM 1505 O O . SER A 1 184 ? 5.771 24.026 -63.380 1.00 44.06 184 SER A O 1
ATOM 1507 N N . PRO A 1 185 ? 4.262 22.423 -63.842 1.00 47.19 185 PRO A N 1
ATOM 1508 C CA . PRO A 1 185 ? 4.901 22.072 -65.094 1.00 47.19 185 PRO A CA 1
ATOM 1509 C C . PRO A 1 185 ? 4.515 23.154 -66.102 1.00 47.19 185 PRO A C 1
ATOM 1511 O O . PRO A 1 185 ? 3.363 23.227 -66.525 1.00 47.19 185 PRO A O 1
ATOM 1514 N N . VAL A 1 186 ? 5.454 24.031 -66.446 1.00 38.56 186 VAL A N 1
ATOM 1515 C CA . VAL A 1 186 ? 5.292 24.896 -67.614 1.00 38.56 186 VAL A CA 1
ATOM 1516 C C . VAL A 1 186 ? 6.020 24.225 -68.772 1.00 38.56 186 VAL A C 1
ATOM 1518 O O . VAL A 1 186 ? 7.231 24.018 -68.722 1.00 38.56 186 VAL A O 1
ATOM 1521 N N . THR A 1 187 ? 5.177 23.816 -69.720 1.00 39.88 187 THR A N 1
ATOM 1522 C CA . THR A 1 187 ? 5.387 23.438 -71.128 1.00 39.88 187 THR A CA 1
ATOM 1523 C C . THR A 1 187 ? 6.572 24.078 -71.825 1.00 39.88 187 THR A C 1
ATOM 1525 O O . THR A 1 187 ? 6.733 25.308 -71.660 1.00 39.88 187 THR A O 1
#

Secondary structure (DSSP, 8-state):
-HHHHHHHHHHHSHHHHHHHHHSTT--------TT-TTHHHHHHHHHHHHHHHHHHHHHHTTTTS-HHHHHHHTTHHHHHHHHHHHHHHHHHHHHHTSTT--HHHHHHHHHHHHT-HHHHT-HHHHHHTS---------HHHHHHHHHHHHHH-TTHHHHHHHHHHHHSS--GGGG-GGG-------

Mean predicted aligned error: 15.01 Å

Foldseek 3Di:
DLLQVLLCCCQPDPVNVVQQVPDPPQDRAFHDDPVDLCRLLVNLVNLLSCLVSLQVCCVVPVVPDDPSNVVSSVCNVVSVLVSVLVVLVVVLVVQCPDPPHDPVNNVVSVVVNLPPPSCVVPPVCNPPVDPPPPPPPDDPVRVVVVVVVVCVVDVVVVVVVVVVVCVVDPDDPVVVDPPPPDPDDDD

pLDDT: mean 79.22, std 16.85, range [38.56, 96.5]

Organism: NCBI:txid53620

Sequence (187 aa):
MHVTEVQKHFCNHHKPNGWLSECKESVKPQFPNDTRWKSQLTCLDTFIKNRTHYMIIVQDHEDEMDANIAKKIQDFKNAQDLAAQLRPIGYALDKSQSRNCSNAVGCRIWIQLKVEPVLEQNIWLQKNVIPDIKVKKLTMTQMNTVNEWLVAKDPKYIWYLIAYEAKASPFPPSFFTDNAVSLSPVT

Radius of gyration: 27.33 Å; Cα contacts (8 Å, |Δi|>4): 128; chains: 1; bounding box: 49×41×95 Å